Protein AF-A0A653WNY8-F1 (afdb_monomer_lite)

pLDDT: mean 89.0, std 9.05, range [49.59, 97.75]

Foldseek 3Di:
DCVVCVQKDFFELLLLLLQLLLQLVCVQVVLRDGDDDPGIDGFDCRHHVDDDDDPDDPVCRSVVRCCQQQNDVVVVGHHDPDVCPVVLVVVQVVLLCLQVVVVPDDPPCLVVVLLVVLCVVCVVSNVVSCVVSVPDPVSVVPDDPVSSVSSLVSRQLSVLSSLLSVVSNVDPPDRDDSCVVCCSSPQVVCQQDPQAGADDPVSLCSCPPPPNHGNYDYHPDPVVVPDDDD

Radius of gyration: 19.47 Å; chains: 1; bounding box: 51×45×61 Å

Sequence (230 aa):
MWEFSKGQTLVSYRDVVRTELELGLRTVFPQICPRQIKLIGKGVAHAFGEHFDYSLPKALDDLYEKAIFTGIPHLGIEPIKHPQTAQRGIFLSHLNSLHEKNDLLEKGKLDNWLHAMTMIDIKDPFFEILTLHKVSQSEFEKLTFEDYKKIFAAMPTRQLDMHLHRQVLKNRMYKAKPSDLEDWAGVGVASCYCDVVICEKHFADMLKRDKYKPHARIETDLYKMFTPLA

Secondary structure (DSSP, 8-state):
-HHHHTTEEEPPHHHHHHHHHHHHHHTT-TT--PPP---EEESHHHHHS--------GGGHHHHHHHHHH-BGGGTB-----SHHHHHHHHHHHHHHHHHHHHTSPTT-HHHHHHHHHHHHTHHHHHHHHHHTT--HHHHTT--HHHHHHHHHT-HHHHHHHHHHHHHHH-TT----TTHHHIIIIIIHHHHH-SEEE--HHHHHHHHGGG---SSEEES-GGGGGSPP-

Structure (mmCIF, N/CA/C/O backbone):
data_AF-A0A653WNY8-F1
#
_entry.id   AF-A0A653WNY8-F1
#
loop_
_atom_site.group_PDB
_atom_site.id
_atom_site.type_symbol
_atom_site.label_atom_id
_atom_site.label_alt_id
_atom_site.label_comp_id
_atom_site.label_asym_id
_atom_site.label_entity_id
_atom_site.label_seq_id
_atom_site.pdbx_PDB_ins_code
_atom_site.Cartn_x
_atom_site.Cartn_y
_atom_site.Cartn_z
_atom_site.occupancy
_atom_site.B_iso_or_equiv
_atom_site.auth_seq_id
_atom_site.auth_comp_id
_atom_site.auth_asym_id
_atom_site.auth_atom_id
_atom_site.pdbx_PDB_model_num
ATOM 1 N N . MET A 1 1 ? 14.908 -7.203 -15.090 1.00 69.88 1 MET A N 1
ATOM 2 C CA . MET A 1 1 ? 13.452 -7.199 -14.825 1.00 69.88 1 MET A CA 1
ATOM 3 C C . MET A 1 1 ? 12.625 -6.917 -16.069 1.00 69.88 1 MET A C 1
ATOM 5 O O . MET A 1 1 ? 11.759 -7.729 -16.345 1.00 69.88 1 MET A O 1
ATOM 9 N N . TRP A 1 2 ? 12.916 -5.871 -16.853 1.00 80.19 2 TRP A N 1
ATOM 10 C CA . TRP A 1 2 ? 12.172 -5.568 -18.091 1.00 80.19 2 TRP A CA 1
ATOM 11 C C . TRP A 1 2 ? 12.008 -6.756 -19.051 1.00 80.19 2 TRP A C 1
ATOM 13 O O . TRP A 1 2 ? 10.902 -7.031 -19.491 1.00 80.19 2 TRP A O 1
ATOM 23 N N . GLU A 1 3 ? 13.079 -7.509 -19.319 1.00 83.06 3 GLU A N 1
ATOM 24 C CA . GLU A 1 3 ? 13.015 -8.688 -20.206 1.00 83.06 3 GLU A CA 1
ATOM 25 C C . GLU A 1 3 ? 12.068 -9.785 -19.687 1.00 83.06 3 GLU A C 1
ATOM 27 O O . GLU A 1 3 ? 11.439 -10.493 -20.468 1.00 83.06 3 GLU A O 1
ATOM 32 N N . PHE A 1 4 ? 11.927 -9.903 -18.363 1.00 80.81 4 PHE A N 1
ATOM 33 C CA . PHE A 1 4 ? 11.013 -10.858 -17.739 1.00 80.81 4 PHE A CA 1
ATOM 34 C C . PHE A 1 4 ? 9.575 -10.336 -17.724 1.00 80.81 4 PHE A C 1
ATOM 36 O O . PHE A 1 4 ? 8.657 -11.084 -18.047 1.00 80.81 4 PHE A O 1
ATOM 43 N N . SER A 1 5 ? 9.371 -9.061 -17.375 1.00 85.06 5 SER A N 1
ATOM 44 C CA . SER A 1 5 ? 8.031 -8.473 -17.290 1.00 85.06 5 SER A CA 1
ATOM 45 C C . SER A 1 5 ? 7.448 -8.099 -18.651 1.00 85.06 5 SER A C 1
ATOM 47 O O . SER A 1 5 ? 6.238 -7.941 -18.769 1.00 85.06 5 SER A O 1
ATOM 49 N N . LYS A 1 6 ? 8.283 -7.933 -19.684 1.00 86.81 6 LYS A N 1
ATOM 50 C CA . LYS A 1 6 ? 7.888 -7.454 -21.020 1.00 86.81 6 LYS A CA 1
ATOM 51 C C . LYS A 1 6 ? 7.090 -6.142 -20.956 1.00 86.81 6 LYS A C 1
ATOM 53 O O . LYS A 1 6 ? 6.104 -5.960 -21.669 1.00 86.81 6 LYS A O 1
ATOM 58 N N . GLY A 1 7 ? 7.493 -5.254 -20.045 1.00 85.19 7 GLY A N 1
ATOM 59 C CA . GLY A 1 7 ? 6.820 -3.981 -19.774 1.00 85.19 7 GLY A CA 1
ATOM 60 C C . GLY A 1 7 ? 5.515 -4.092 -18.985 1.00 85.19 7 GLY A C 1
ATOM 61 O O . GLY A 1 7 ? 4.824 -3.087 -18.815 1.00 85.19 7 GLY A O 1
ATOM 62 N N . GLN A 1 8 ? 5.166 -5.286 -18.492 1.00 90.06 8 GLN A N 1
ATOM 63 C CA . GLN A 1 8 ? 4.041 -5.449 -17.581 1.00 90.06 8 GLN A CA 1
ATOM 64 C C . GLN A 1 8 ? 4.373 -4.932 -16.183 1.00 90.06 8 GLN A C 1
ATOM 66 O O . GLN A 1 8 ? 5.488 -5.086 -15.681 1.00 90.06 8 GLN A O 1
ATOM 71 N N . THR A 1 9 ? 3.373 -4.325 -15.562 1.00 89.38 9 THR A N 1
ATOM 72 C CA . THR A 1 9 ? 3.473 -3.633 -14.282 1.00 89.38 9 THR A CA 1
ATOM 73 C C . THR A 1 9 ? 2.155 -3.744 -13.527 1.00 89.38 9 THR A C 1
ATOM 75 O O . THR A 1 9 ? 1.087 -3.910 -14.128 1.00 89.38 9 THR A O 1
ATOM 78 N N . LEU A 1 10 ? 2.239 -3.646 -12.200 1.00 90.38 10 LEU A N 1
ATOM 79 C CA . LEU A 1 10 ? 1.074 -3.381 -11.368 1.00 90.38 10 LEU A CA 1
ATOM 80 C C . LEU A 1 10 ? 0.495 -2.010 -11.723 1.00 90.38 10 LEU A C 1
ATOM 82 O O . LEU A 1 10 ? 1.204 -1.121 -12.202 1.00 90.38 10 LEU A O 1
ATOM 86 N N . VAL A 1 11 ? -0.805 -1.879 -11.506 1.00 92.38 11 VAL A N 1
ATOM 87 C CA . VAL A 1 11 ? -1.534 -0.617 -11.582 1.00 92.38 11 VAL A CA 1
ATOM 88 C C . VAL A 1 11 ? -1.030 0.356 -10.520 1.00 92.38 11 VAL A C 1
ATOM 90 O O . VAL A 1 11 ? -0.519 -0.063 -9.478 1.00 92.38 11 VAL A O 1
ATOM 93 N N . SER A 1 12 ? -1.192 1.651 -10.785 1.00 90.69 12 SER A N 1
ATOM 94 C CA . SER A 1 12 ? -0.802 2.710 -9.863 1.00 90.69 12 SER A CA 1
ATOM 95 C C . SER A 1 12 ? -1.328 2.463 -8.446 1.00 90.69 12 SER A C 1
ATOM 97 O O . SER A 1 12 ? -2.475 2.054 -8.233 1.00 90.69 12 SER A O 1
ATOM 99 N N . TYR A 1 13 ? -0.497 2.762 -7.448 1.00 89.88 13 TYR A N 1
ATOM 100 C CA . TYR A 1 13 ? -0.887 2.624 -6.044 1.00 89.88 13 TYR A CA 1
ATOM 101 C C . TYR A 1 13 ? -2.132 3.456 -5.702 1.00 89.88 13 TYR A C 1
ATOM 103 O O . TYR A 1 13 ? -2.973 3.027 -4.914 1.00 89.88 13 TYR A O 1
ATOM 111 N N . ARG A 1 14 ? -2.300 4.618 -6.347 1.00 90.44 14 ARG A N 1
ATOM 112 C CA . ARG A 1 14 ? -3.500 5.449 -6.197 1.00 90.44 14 ARG A CA 1
ATOM 113 C C . ARG A 1 14 ? -4.761 4.691 -6.612 1.00 90.44 14 ARG A C 1
ATOM 115 O O . ARG A 1 14 ? -5.757 4.744 -5.893 1.00 90.44 14 ARG A O 1
ATOM 122 N N . ASP A 1 15 ? -4.733 3.982 -7.735 1.00 92.69 15 ASP A N 1
ATOM 123 C CA . ASP A 1 15 ? -5.896 3.227 -8.212 1.00 92.69 15 ASP A CA 1
ATOM 124 C C . ASP A 1 15 ? -6.178 1.991 -7.356 1.00 92.69 15 ASP A C 1
ATOM 126 O O . ASP A 1 15 ? -7.350 1.676 -7.118 1.00 92.69 15 ASP A O 1
ATOM 130 N N . VAL A 1 16 ? -5.127 1.342 -6.833 1.00 94.81 16 VAL A N 1
ATOM 131 C CA . VAL A 1 16 ? -5.260 0.288 -5.814 1.00 94.81 16 VAL A CA 1
ATOM 132 C C . VAL A 1 16 ? -6.021 0.832 -4.606 1.00 94.81 16 VAL A C 1
ATOM 134 O O . VAL A 1 16 ? -7.092 0.321 -4.280 1.00 94.81 16 VAL A O 1
ATOM 137 N N . VAL A 1 17 ? -5.530 1.917 -3.995 1.00 95.12 17 VAL A N 1
ATOM 138 C CA . VAL A 1 17 ? -6.136 2.518 -2.795 1.00 95.12 17 VAL A CA 1
ATOM 139 C C . VAL A 1 17 ? -7.579 2.952 -3.050 1.00 95.12 17 VAL A C 1
ATOM 141 O O . VAL A 1 17 ? -8.445 2.678 -2.225 1.00 95.12 17 VAL A O 1
ATOM 144 N N . ARG A 1 18 ? -7.877 3.583 -4.192 1.00 95.56 18 ARG A N 1
ATOM 145 C CA . ARG A 1 18 ? -9.250 4.001 -4.534 1.00 95.56 18 ARG A CA 1
ATOM 146 C C . ARG A 1 18 ? -10.203 2.815 -4.657 1.00 95.56 18 ARG A C 1
ATOM 148 O O . ARG A 1 18 ? -11.334 2.898 -4.187 1.00 95.56 18 ARG A O 1
ATOM 155 N N . THR A 1 19 ? -9.750 1.721 -5.261 1.00 96.06 19 THR A N 1
ATOM 156 C CA . THR A 1 19 ? -10.568 0.512 -5.417 1.00 96.06 19 THR A CA 1
ATOM 157 C C . THR A 1 19 ? -10.791 -0.181 -4.075 1.00 96.06 19 THR A C 1
ATOM 159 O O . THR A 1 19 ? -11.919 -0.545 -3.748 1.00 96.06 19 THR A O 1
ATOM 162 N N . GLU A 1 20 ? -9.740 -0.318 -3.262 1.00 96.94 20 GLU A N 1
ATOM 163 C CA . GLU A 1 20 ?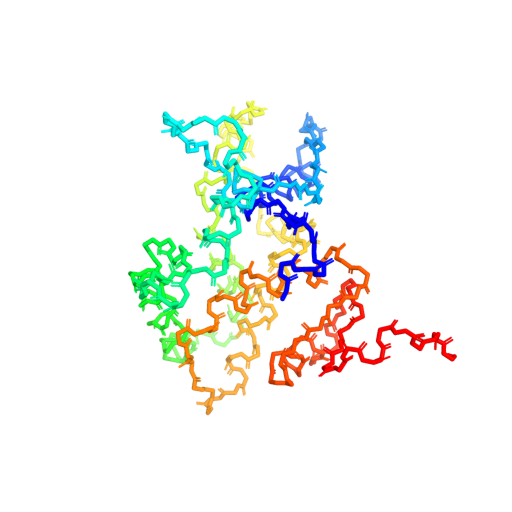 -9.852 -0.845 -1.899 1.00 96.94 20 GLU A CA 1
ATOM 164 C C . GLU A 1 20 ? -10.776 0.011 -1.027 1.00 96.94 20 GLU A C 1
ATOM 166 O O . GLU A 1 20 ? -11.579 -0.533 -0.274 1.00 96.94 20 GLU A O 1
ATOM 171 N N . LEU A 1 21 ? -10.706 1.338 -1.153 1.00 97.38 21 LEU A N 1
ATOM 172 C CA . LEU A 1 21 ? -11.590 2.258 -0.443 1.00 97.38 21 LEU A CA 1
ATOM 173 C C . LEU A 1 21 ? -13.049 2.024 -0.810 1.00 97.38 21 LEU A C 1
ATOM 175 O O . LEU A 1 21 ? -13.888 1.961 0.080 1.00 97.38 21 LEU A O 1
ATOM 179 N N . GLU A 1 22 ? -13.370 1.870 -2.094 1.00 97.75 22 GLU A N 1
ATOM 180 C CA . GLU A 1 22 ? -14.743 1.567 -2.504 1.00 97.75 22 GLU A CA 1
ATOM 181 C C . GLU A 1 22 ? -15.211 0.206 -1.972 1.00 97.75 22 GLU A C 1
ATOM 183 O O . GLU A 1 22 ? -16.347 0.090 -1.510 1.00 97.75 22 GLU A O 1
ATOM 188 N N . LEU A 1 23 ? -14.339 -0.809 -1.974 1.00 96.75 23 LEU A N 1
ATOM 189 C CA . LEU A 1 23 ? -14.630 -2.117 -1.379 1.00 96.75 23 LEU A CA 1
ATOM 190 C C . LEU A 1 23 ? -14.883 -2.014 0.131 1.00 96.75 23 LEU A C 1
ATOM 192 O O . LEU A 1 23 ? -15.856 -2.583 0.627 1.00 96.75 23 LEU A O 1
ATOM 196 N N . GLY A 1 24 ? -14.044 -1.272 0.853 1.00 96.88 24 GLY A N 1
ATOM 197 C CA . GLY A 1 24 ? -14.176 -1.091 2.294 1.00 96.88 24 GLY A CA 1
ATOM 198 C C . GLY A 1 24 ? -15.376 -0.238 2.673 1.00 96.88 24 GLY A C 1
ATOM 199 O O . GLY A 1 24 ? -16.160 -0.631 3.534 1.00 96.88 24 GLY A O 1
ATOM 200 N N . LEU A 1 25 ? -15.593 0.882 1.988 1.00 97.12 25 LEU A N 1
ATOM 201 C CA . LEU A 1 25 ? -16.742 1.750 2.225 1.00 97.12 25 LEU A CA 1
ATOM 202 C C . LEU A 1 25 ? -18.065 1.056 1.887 1.00 97.12 25 LEU A C 1
ATOM 204 O O . LEU A 1 25 ? -19.047 1.283 2.584 1.00 97.12 25 LEU A O 1
ATOM 208 N N . ARG A 1 26 ? -18.105 0.140 0.910 1.00 97.06 26 ARG A N 1
ATOM 209 C CA . ARG A 1 26 ? -19.304 -0.670 0.632 1.00 97.06 26 ARG A CA 1
ATOM 210 C C . ARG A 1 26 ? -19.775 -1.489 1.839 1.00 97.06 26 ARG A C 1
ATOM 212 O O . ARG A 1 26 ? -20.965 -1.780 1.944 1.00 97.06 26 ARG A O 1
ATOM 219 N N . THR A 1 27 ? -18.876 -1.849 2.760 1.00 96.19 27 THR A N 1
ATOM 220 C CA . THR A 1 27 ? -19.243 -2.597 3.979 1.00 96.19 27 THR A CA 1
ATOM 221 C C . THR A 1 27 ? -20.135 -1.796 4.932 1.00 96.19 27 THR A C 1
ATOM 223 O O . THR A 1 27 ? -20.834 -2.392 5.750 1.00 96.19 27 THR A O 1
ATOM 226 N N . VAL A 1 28 ? -20.135 -0.464 4.807 1.00 96.75 28 VAL A N 1
ATOM 227 C CA . VAL A 1 28 ? -20.905 0.472 5.645 1.00 96.75 28 VAL A CA 1
ATOM 228 C C . VAL A 1 28 ? -21.914 1.297 4.838 1.00 96.75 28 VAL A C 1
ATOM 230 O O . VAL A 1 28 ? -22.957 1.675 5.362 1.00 96.75 28 VAL A O 1
ATOM 233 N N . PHE A 1 29 ? -21.647 1.513 3.549 1.00 96.31 29 PHE A N 1
ATOM 234 C CA . PHE A 1 29 ? -22.485 2.228 2.589 1.00 96.31 29 PHE A CA 1
ATOM 235 C C . PHE A 1 29 ? -22.823 1.295 1.412 1.00 96.31 29 PHE A C 1
ATOM 237 O O . PHE A 1 29 ? -22.126 1.307 0.391 1.00 96.31 29 PHE A O 1
ATOM 244 N N . PRO A 1 30 ? -23.882 0.467 1.517 1.00 94.44 30 PRO A N 1
ATOM 245 C CA . PRO A 1 30 ? -24.206 -0.557 0.518 1.00 94.44 30 PRO A CA 1
ATOM 246 C C . PRO A 1 30 ? -24.459 -0.027 -0.901 1.00 94.44 30 PRO A C 1
ATOM 248 O O . PRO A 1 30 ? -24.389 -0.797 -1.858 1.00 94.44 30 PRO A O 1
ATOM 251 N N . GLN A 1 31 ? -24.756 1.269 -1.040 1.00 94.44 31 GLN A N 1
ATOM 252 C CA . GLN A 1 31 ? -24.955 1.949 -2.320 1.00 94.44 31 GLN A CA 1
ATOM 253 C C . GLN A 1 31 ? -23.665 2.127 -3.131 1.00 94.44 31 GLN A C 1
ATOM 255 O O . GLN A 1 31 ? -23.736 2.347 -4.340 1.00 94.44 31 GLN A O 1
ATOM 260 N N . ILE A 1 32 ? -22.495 2.049 -2.491 1.00 96.62 32 ILE A N 1
ATOM 261 C CA . ILE A 1 32 ? -21.214 2.202 -3.179 1.00 96.62 32 ILE A CA 1
ATOM 262 C C . ILE A 1 32 ? -20.988 0.985 -4.071 1.00 96.62 32 ILE A C 1
ATOM 264 O O . ILE A 1 32 ? -20.946 -0.155 -3.603 1.00 96.62 32 ILE A O 1
ATOM 268 N N . CYS A 1 33 ? -20.819 1.246 -5.366 1.00 94.50 33 CYS A N 1
ATOM 269 C CA . CYS A 1 33 ? -20.486 0.239 -6.364 1.00 94.50 33 CYS A CA 1
ATOM 270 C C . CYS A 1 33 ? -18.982 0.314 -6.670 1.00 94.50 33 CYS A C 1
ATOM 272 O O . CYS A 1 33 ? -18.556 1.270 -7.324 1.00 94.50 33 CYS A O 1
ATOM 274 N N . PRO A 1 34 ? -18.166 -0.646 -6.194 1.00 95.06 34 PRO A N 1
ATOM 275 C CA . PRO A 1 34 ? -16.728 -0.607 -6.393 1.00 95.06 34 PRO A CA 1
ATOM 276 C C . PRO A 1 34 ? -16.367 -0.760 -7.862 1.00 95.06 34 PRO A C 1
ATOM 278 O O . PRO A 1 34 ? -16.915 -1.616 -8.566 1.00 95.06 34 PRO A O 1
ATOM 281 N N . ARG A 1 35 ? -15.414 0.051 -8.316 1.00 93.31 35 ARG A N 1
ATOM 282 C CA . ARG A 1 35 ? -14.858 -0.070 -9.659 1.00 93.31 35 ARG A CA 1
ATOM 283 C C . ARG A 1 35 ? -14.123 -1.395 -9.810 1.00 93.31 35 ARG A C 1
ATOM 285 O O . ARG A 1 35 ? -13.543 -1.929 -8.867 1.00 93.31 35 ARG A O 1
ATOM 292 N N . GLN A 1 36 ? -14.101 -1.896 -11.037 1.00 90.62 36 GLN A N 1
ATOM 293 C CA . GLN A 1 36 ? -13.177 -2.962 -11.390 1.00 90.62 36 GLN A CA 1
ATOM 294 C C . GLN A 1 36 ? -11.801 -2.359 -11.646 1.00 90.62 36 GLN A C 1
ATOM 296 O O . GLN A 1 36 ? -11.678 -1.356 -12.349 1.00 90.62 36 GLN A O 1
ATOM 301 N N . ILE A 1 37 ? -10.770 -2.992 -11.095 1.00 90.94 37 ILE A N 1
ATOM 302 C CA . ILE A 1 37 ? -9.385 -2.604 -11.327 1.00 90.94 37 ILE A CA 1
ATOM 303 C C . ILE A 1 37 ? -8.708 -3.627 -12.230 1.00 90.94 37 ILE A C 1
ATOM 305 O O . ILE A 1 37 ? -8.778 -4.836 -12.005 1.00 90.94 37 ILE A O 1
ATOM 309 N N . LYS A 1 38 ? -8.019 -3.136 -13.259 1.00 92.81 38 LYS A N 1
ATOM 310 C CA . LYS A 1 38 ? -7.097 -3.957 -14.035 1.00 92.81 38 LYS A CA 1
ATOM 311 C C . LYS A 1 38 ? -5.755 -3.957 -13.313 1.00 92.81 38 LYS A C 1
ATOM 313 O O . LYS A 1 38 ? -4.977 -3.028 -13.474 1.00 92.81 38 LYS A O 1
ATOM 318 N N . LEU A 1 39 ? -5.499 -4.985 -12.508 1.00 91.12 39 LEU A N 1
ATOM 319 C CA . LEU A 1 39 ? -4.302 -5.040 -11.666 1.00 91.12 39 LEU A CA 1
ATOM 320 C C . LEU A 1 39 ? -3.003 -5.053 -12.487 1.00 91.12 39 LEU A C 1
ATOM 322 O O . LEU A 1 39 ? -2.093 -4.285 -12.196 1.00 91.12 39 LEU A O 1
ATOM 326 N N . ILE A 1 40 ? -2.926 -5.889 -13.527 1.00 92.38 40 ILE A N 1
ATOM 327 C CA . ILE A 1 40 ? -1.750 -6.001 -14.400 1.00 92.38 40 ILE A CA 1
ATOM 328 C C . ILE A 1 40 ? -2.028 -5.333 -15.744 1.00 92.38 40 ILE A C 1
ATOM 330 O O . ILE A 1 40 ? -3.006 -5.643 -16.432 1.00 92.38 40 ILE A O 1
ATOM 334 N N . GLY A 1 41 ? -1.134 -4.438 -16.138 1.00 90.88 41 GLY A N 1
ATOM 335 C CA . GLY A 1 41 ? -1.182 -3.724 -17.408 1.00 90.88 41 GLY A CA 1
ATOM 336 C C . GLY A 1 41 ? 0.217 -3.461 -17.934 1.00 90.88 41 GLY A C 1
ATOM 337 O O . GLY A 1 41 ? 1.186 -4.004 -17.410 1.00 90.88 41 GLY A O 1
ATOM 338 N N . LYS A 1 42 ? 0.317 -2.678 -19.009 1.00 88.88 42 LYS A N 1
ATOM 339 C CA . LYS A 1 42 ? 1.586 -2.381 -19.676 1.00 88.88 42 LYS A CA 1
ATOM 340 C C . LYS A 1 42 ? 1.874 -0.888 -19.591 1.00 88.88 42 LYS A C 1
ATOM 342 O O . LYS A 1 42 ? 0.961 -0.081 -19.762 1.00 88.88 42 LYS A O 1
ATOM 347 N N . GLY A 1 43 ? 3.145 -0.568 -19.389 1.00 85.44 43 GLY A N 1
ATOM 348 C CA . GLY A 1 43 ? 3.658 0.764 -19.646 1.00 85.44 43 GLY A CA 1
ATOM 349 C C . GLY A 1 43 ? 3.544 1.732 -18.478 1.00 85.44 43 GLY A C 1
ATOM 350 O O . GLY A 1 43 ? 2.999 1.448 -17.409 1.00 85.44 43 GLY A O 1
ATOM 351 N N . VAL A 1 44 ? 4.103 2.909 -18.716 1.00 83.62 44 VAL A N 1
ATOM 352 C CA . VAL A 1 44 ? 4.345 3.954 -17.716 1.00 83.62 44 VAL A CA 1
ATOM 353 C C . VAL A 1 44 ? 3.029 4.517 -17.173 1.00 83.62 44 VAL A C 1
ATOM 355 O O . VAL A 1 44 ? 2.863 4.631 -15.961 1.00 83.62 44 VAL A O 1
ATOM 358 N N . ALA A 1 45 ? 2.047 4.763 -18.045 1.00 84.88 45 ALA A N 1
ATOM 359 C CA . ALA A 1 45 ? 0.734 5.252 -17.628 1.00 84.88 45 ALA A CA 1
ATOM 360 C C . ALA A 1 45 ? 0.006 4.276 -16.695 1.00 84.88 45 ALA A C 1
ATOM 362 O O . ALA A 1 45 ? -0.659 4.700 -15.755 1.00 84.88 45 ALA A O 1
ATOM 363 N N . HIS A 1 46 ? 0.176 2.968 -16.907 1.00 89.06 46 HIS A N 1
ATOM 364 C CA . HIS A 1 46 ? -0.400 1.955 -16.023 1.00 89.06 46 HIS A CA 1
ATOM 365 C C . HIS A 1 46 ? 0.313 1.907 -14.667 1.00 89.06 46 HIS A C 1
ATOM 367 O O . HIS A 1 46 ? -0.349 1.836 -13.635 1.00 89.06 46 HIS A O 1
ATOM 373 N N . ALA A 1 47 ? 1.649 1.977 -14.668 1.00 86.44 47 ALA A N 1
ATOM 374 C CA . ALA A 1 47 ? 2.465 1.931 -13.453 1.00 86.44 47 ALA A CA 1
ATOM 375 C C . ALA A 1 47 ? 2.275 3.153 -12.547 1.00 86.44 47 ALA A C 1
ATOM 377 O O . ALA A 1 47 ? 2.216 3.018 -11.326 1.00 86.44 47 ALA A O 1
ATOM 378 N N . PHE A 1 48 ? 2.199 4.344 -13.141 1.00 83.25 48 PHE A N 1
ATOM 379 C CA . PHE A 1 48 ? 2.245 5.603 -12.397 1.00 83.25 48 PHE A CA 1
ATOM 380 C C . PHE A 1 48 ? 0.903 6.343 -12.368 1.00 83.25 48 PHE A C 1
ATOM 382 O O . PHE A 1 48 ? 0.729 7.240 -11.550 1.00 83.25 48 PHE A O 1
ATOM 389 N N . GLY A 1 49 ? -0.073 5.951 -13.197 1.00 81.25 49 GLY A N 1
ATOM 390 C CA . GLY A 1 49 ? -1.368 6.636 -13.290 1.00 81.25 49 GLY A CA 1
ATOM 391 C C . GLY A 1 49 ? -1.284 8.001 -13.981 1.00 81.25 49 GLY A C 1
ATOM 392 O O . GLY A 1 49 ? -2.214 8.799 -13.886 1.00 81.25 49 GLY A O 1
ATOM 393 N N . GLU A 1 50 ? -0.169 8.277 -14.661 1.00 76.06 50 GLU A N 1
ATOM 394 C CA . GLU A 1 50 ? 0.102 9.533 -15.353 1.00 76.06 50 GLU A CA 1
ATOM 395 C C . GLU A 1 50 ? 0.221 9.284 -16.857 1.00 76.06 50 GLU A C 1
ATOM 397 O O . GLU A 1 50 ? 1.015 8.458 -17.312 1.00 76.06 50 GLU A O 1
ATOM 402 N N . HIS A 1 51 ? -0.571 10.010 -17.645 1.00 69.50 51 HIS A N 1
ATOM 403 C CA . HIS A 1 51 ? -0.349 10.076 -19.081 1.00 69.50 51 HIS A CA 1
ATOM 404 C C . HIS A 1 51 ? 0.784 11.044 -19.338 1.00 69.50 51 HIS A C 1
ATOM 406 O O . HIS A 1 51 ? 0.681 12.237 -19.061 1.00 69.50 51 HIS A O 1
ATOM 412 N N . PHE A 1 52 ? 1.869 10.511 -19.869 1.00 66.50 52 PHE A N 1
ATOM 413 C CA . PHE A 1 52 ? 2.938 11.348 -20.330 1.00 66.50 52 PHE A CA 1
ATOM 414 C C . PHE A 1 52 ? 2.751 11.624 -21.821 1.00 66.50 52 PHE A C 1
ATOM 416 O O . PHE A 1 52 ? 2.880 10.730 -22.660 1.00 66.50 52 PHE A O 1
ATOM 423 N N . ASP A 1 53 ? 2.428 12.873 -22.135 1.00 64.25 53 ASP A N 1
ATOM 424 C CA . ASP A 1 53 ? 2.297 13.336 -23.509 1.00 64.25 53 ASP A CA 1
ATOM 425 C C . ASP A 1 53 ? 3.691 13.579 -24.093 1.00 64.25 53 ASP A C 1
ATOM 427 O O . ASP A 1 53 ? 4.298 14.635 -23.903 1.00 64.25 53 ASP A O 1
ATOM 431 N N . TYR A 1 54 ? 4.221 12.587 -24.807 1.00 65.38 54 TYR A N 1
ATOM 432 C CA . TYR A 1 54 ? 5.448 12.753 -25.580 1.00 65.38 54 TYR A CA 1
ATOM 433 C C . TYR A 1 54 ? 5.131 12.844 -27.067 1.00 65.38 54 TYR A C 1
ATOM 435 O O . TYR A 1 54 ? 4.461 11.984 -27.635 1.00 65.38 54 TYR A O 1
ATOM 443 N N . SER A 1 55 ? 5.704 13.845 -27.731 1.00 64.00 55 SER A N 1
ATOM 444 C CA . SER A 1 55 ? 5.666 14.000 -29.190 1.00 64.00 55 SER A CA 1
ATOM 445 C C . SER A 1 55 ? 6.675 13.076 -29.889 1.00 64.00 55 SER A C 1
ATOM 447 O O . SER A 1 55 ? 7.443 13.524 -30.741 1.00 64.00 55 SER A O 1
ATOM 449 N N . LEU A 1 56 ? 6.741 11.801 -29.494 1.00 67.81 56 LEU A N 1
ATOM 450 C CA . LEU A 1 56 ? 7.662 10.825 -30.076 1.00 67.81 56 LEU A CA 1
ATOM 451 C C . LEU A 1 56 ? 6.955 9.947 -31.122 1.00 67.81 56 LEU A C 1
ATOM 453 O O . LEU A 1 56 ? 5.762 9.661 -31.000 1.00 67.81 56 LEU A O 1
ATOM 457 N N . PRO A 1 57 ? 7.666 9.498 -32.173 1.00 78.75 57 PRO A N 1
ATOM 458 C CA . PRO A 1 57 ? 7.131 8.503 -33.093 1.00 78.75 57 PRO A CA 1
ATOM 459 C C . PRO A 1 57 ? 6.797 7.200 -32.355 1.00 78.75 57 PRO A C 1
ATOM 461 O O . PRO A 1 57 ? 7.668 6.653 -31.684 1.00 78.75 57 PRO A O 1
ATOM 464 N N . LYS A 1 58 ? 5.598 6.640 -32.581 1.00 77.25 58 LYS A N 1
ATOM 465 C CA . LYS A 1 58 ? 5.130 5.373 -31.968 1.00 77.25 58 LYS A CA 1
ATOM 466 C C . LYS A 1 58 ? 6.118 4.206 -32.070 1.00 77.25 58 LYS A C 1
ATOM 468 O O . LYS A 1 58 ? 6.126 3.307 -31.240 1.00 77.25 58 LYS A O 1
ATOM 473 N N . ALA A 1 59 ? 6.959 4.200 -33.105 1.00 78.75 59 ALA A N 1
ATOM 474 C CA . ALA A 1 59 ? 7.993 3.184 -33.293 1.00 78.75 59 ALA A CA 1
ATOM 475 C C . ALA A 1 59 ? 9.049 3.158 -32.167 1.00 78.75 59 ALA A C 1
ATOM 477 O O . ALA A 1 59 ? 9.775 2.175 -32.044 1.00 78.75 59 ALA A O 1
ATOM 478 N N . LEU A 1 60 ? 9.150 4.223 -31.365 1.00 80.25 60 LEU A N 1
ATOM 479 C CA . LEU A 1 60 ? 10.098 4.351 -30.258 1.00 80.25 60 LEU A CA 1
ATOM 480 C C . LEU A 1 60 ? 9.460 4.125 -28.880 1.00 80.25 60 LEU A C 1
ATOM 482 O O . LEU A 1 60 ? 10.190 4.158 -27.891 1.00 80.25 60 LEU A O 1
ATOM 486 N N . ASP A 1 61 ? 8.151 3.860 -28.801 1.00 79.00 61 ASP A N 1
ATOM 487 C CA . ASP A 1 61 ? 7.424 3.752 -27.527 1.00 79.00 61 ASP A CA 1
ATOM 488 C C . ASP A 1 61 ? 8.039 2.684 -26.611 1.00 79.00 61 ASP A C 1
ATOM 490 O O . ASP A 1 61 ? 8.373 2.973 -25.466 1.00 79.00 61 ASP A O 1
ATOM 494 N N . ASP A 1 62 ? 8.301 1.477 -27.123 1.00 81.12 62 ASP A N 1
ATOM 495 C CA . ASP A 1 62 ? 8.892 0.389 -26.325 1.00 81.12 62 ASP A CA 1
ATOM 496 C C . ASP A 1 62 ? 10.314 0.722 -25.831 1.00 81.12 62 ASP A C 1
ATOM 498 O O . ASP A 1 62 ? 10.695 0.341 -24.722 1.00 81.12 62 ASP A O 1
ATOM 502 N N . LEU A 1 63 ? 11.113 1.436 -26.636 1.00 82.81 63 LEU A N 1
ATOM 503 C CA . LEU A 1 63 ? 12.454 1.873 -26.234 1.00 82.81 63 LEU A CA 1
ATOM 504 C C . LEU A 1 63 ? 12.363 2.922 -25.125 1.00 82.81 63 LEU A C 1
ATOM 506 O O . LEU A 1 63 ? 13.142 2.888 -24.172 1.00 82.81 63 LEU A O 1
ATOM 510 N N . TYR A 1 64 ? 11.408 3.836 -25.258 1.00 81.19 64 TYR A N 1
ATOM 511 C CA . TYR A 1 64 ? 11.177 4.910 -24.314 1.00 81.19 64 TYR A CA 1
ATOM 512 C C . TYR A 1 64 ? 10.637 4.386 -22.976 1.00 81.19 64 TYR A C 1
ATOM 514 O O . TYR A 1 64 ? 11.192 4.706 -21.925 1.00 81.19 64 TYR A O 1
ATOM 522 N N . GLU A 1 65 ? 9.635 3.504 -22.996 1.00 84.44 65 GLU A N 1
ATOM 523 C CA . GLU A 1 65 ? 9.145 2.839 -21.786 1.00 84.44 65 GLU A CA 1
ATOM 524 C C . GLU A 1 65 ? 10.270 2.056 -21.104 1.00 84.44 65 GLU A C 1
ATOM 526 O O . GLU A 1 65 ? 10.491 2.213 -19.902 1.00 84.44 65 GLU A O 1
ATOM 531 N N . LYS A 1 66 ? 11.044 1.271 -21.868 1.00 86.94 66 LYS A N 1
ATOM 532 C CA . LYS A 1 66 ? 12.199 0.546 -21.326 1.00 86.94 66 LYS A CA 1
ATOM 533 C C . LYS A 1 66 ? 13.175 1.502 -20.646 1.00 86.94 66 LYS A C 1
ATOM 535 O O . LYS A 1 66 ? 13.565 1.256 -19.508 1.00 86.94 66 LYS A O 1
ATOM 540 N N . ALA A 1 67 ? 13.529 2.604 -21.304 1.00 85.31 67 ALA A N 1
ATOM 541 C CA . ALA A 1 67 ? 14.417 3.619 -20.750 1.00 85.31 67 ALA A CA 1
ATOM 542 C C . ALA A 1 67 ? 13.868 4.234 -19.455 1.00 85.31 67 ALA A C 1
ATOM 544 O O . ALA A 1 67 ? 14.626 4.427 -18.509 1.00 85.31 67 ALA A O 1
ATOM 545 N N . ILE A 1 68 ? 12.560 4.477 -19.369 1.00 83.50 68 ILE A N 1
ATOM 546 C CA . ILE A 1 68 ? 11.923 4.958 -18.139 1.00 83.50 68 ILE A CA 1
ATOM 547 C C . ILE A 1 68 ? 12.075 3.953 -17.000 1.00 83.50 68 ILE A C 1
ATOM 549 O O . ILE A 1 68 ? 12.476 4.331 -15.901 1.00 83.50 68 ILE A O 1
ATOM 553 N N . PHE A 1 69 ? 11.767 2.681 -17.244 1.00 83.38 69 PHE A N 1
ATOM 554 C CA . PHE A 1 69 ? 11.762 1.675 -16.183 1.00 83.38 69 PHE A CA 1
ATOM 555 C C . PHE A 1 69 ? 13.158 1.179 -15.803 1.00 83.38 69 PHE A C 1
ATOM 557 O O . PHE A 1 69 ? 13.367 0.771 -14.661 1.00 83.38 69 PHE A O 1
ATOM 564 N N . THR A 1 70 ? 14.112 1.168 -16.739 1.00 85.94 70 THR A N 1
ATOM 565 C CA . THR A 1 70 ? 15.442 0.573 -16.521 1.00 85.94 70 THR A CA 1
ATOM 566 C C . THR A 1 70 ? 16.602 1.549 -16.615 1.00 85.94 70 THR A C 1
ATOM 568 O O . THR A 1 70 ? 17.726 1.165 -16.297 1.00 85.94 70 THR A O 1
ATOM 571 N N . GLY A 1 71 ? 16.362 2.785 -17.046 1.00 85.56 71 GLY A N 1
ATOM 572 C CA . GLY A 1 71 ? 17.423 3.708 -17.431 1.00 85.56 71 GLY A CA 1
ATOM 573 C C . GLY A 1 71 ? 18.140 3.271 -18.710 1.00 85.56 71 GLY A C 1
ATOM 574 O O . GLY A 1 71 ? 17.857 2.219 -19.297 1.00 85.56 71 GLY A O 1
ATOM 575 N N . ILE A 1 72 ? 19.108 4.087 -19.123 1.00 85.50 72 ILE A N 1
ATOM 576 C CA . ILE A 1 72 ? 20.063 3.816 -20.198 1.00 85.50 72 ILE A CA 1
ATOM 577 C C . ILE A 1 72 ? 21.484 4.046 -19.646 1.00 85.50 72 ILE A C 1
ATOM 579 O O . ILE A 1 72 ? 22.030 5.147 -19.777 1.00 85.50 72 ILE A O 1
ATOM 583 N N . PRO A 1 73 ? 22.117 3.016 -19.043 1.00 81.25 73 PRO A N 1
ATOM 584 C CA . PRO A 1 73 ? 23.374 3.178 -18.305 1.00 81.25 73 PRO A CA 1
ATOM 585 C C . PRO A 1 73 ? 24.524 3.768 -19.128 1.00 81.25 73 PRO A C 1
ATOM 587 O O . PRO A 1 73 ? 25.272 4.605 -18.639 1.00 81.25 73 PRO A O 1
ATOM 590 N N . HIS A 1 74 ? 24.646 3.380 -20.401 1.00 84.06 74 HIS A N 1
ATOM 591 C CA . HIS A 1 74 ? 25.714 3.860 -21.287 1.00 84.06 74 HIS A CA 1
ATOM 592 C C . HIS A 1 74 ? 25.559 5.333 -21.701 1.00 84.06 74 HIS A C 1
ATOM 594 O O . HIS A 1 74 ? 26.514 5.925 -22.193 1.00 84.06 74 HIS A O 1
ATOM 600 N N . LEU A 1 75 ? 24.379 5.924 -21.493 1.00 82.00 75 LEU A N 1
ATOM 601 C CA . LEU A 1 75 ? 24.125 7.354 -21.683 1.00 82.00 75 LEU A CA 1
ATOM 602 C C . LEU A 1 75 ? 24.089 8.118 -20.350 1.00 82.00 75 LEU A C 1
ATOM 604 O O . LEU A 1 75 ? 23.779 9.306 -20.342 1.00 82.00 75 LEU A O 1
ATOM 608 N N . GLY A 1 76 ? 24.359 7.452 -19.220 1.00 78.50 76 GLY A N 1
ATOM 609 C CA . GLY A 1 76 ? 24.215 8.043 -17.887 1.00 78.50 76 GLY A CA 1
ATOM 610 C C . GLY A 1 76 ? 22.771 8.416 -17.533 1.00 78.50 76 GLY A C 1
ATOM 611 O O . GLY A 1 76 ? 22.552 9.239 -16.648 1.00 78.50 76 GLY A O 1
ATOM 612 N N . ILE A 1 77 ? 21.785 7.845 -18.232 1.00 78.38 77 ILE A N 1
ATOM 613 C CA . ILE A 1 77 ? 20.367 8.090 -17.968 1.00 78.38 77 ILE A CA 1
ATOM 614 C C . ILE A 1 77 ? 19.914 7.075 -16.927 1.00 78.38 77 ILE A C 1
ATOM 616 O O . ILE A 1 77 ? 19.883 5.872 -17.178 1.00 78.38 77 ILE A O 1
ATOM 620 N N . GLU A 1 78 ? 19.550 7.562 -15.753 1.00 78.94 78 GLU A N 1
ATOM 621 C CA . GLU A 1 78 ? 18.941 6.742 -14.713 1.00 78.94 78 GLU A CA 1
ATOM 622 C C . GLU A 1 78 ? 17.469 6.446 -15.056 1.00 78.94 78 GLU A C 1
ATOM 624 O O . GLU A 1 78 ? 16.834 7.249 -15.746 1.00 78.94 78 GLU A O 1
ATOM 629 N N . PRO A 1 79 ? 16.894 5.329 -14.569 1.00 79.19 79 PRO A N 1
ATOM 630 C CA . PRO A 1 79 ? 15.449 5.124 -14.627 1.00 79.19 79 PRO A CA 1
ATOM 631 C C . PRO A 1 79 ? 14.710 6.317 -14.013 1.00 79.19 79 PRO A C 1
ATOM 633 O O . PRO A 1 79 ? 15.262 6.984 -13.126 1.00 79.19 79 PRO A O 1
ATOM 636 N N . ILE A 1 80 ? 13.452 6.552 -14.414 1.00 71.38 80 ILE A N 1
ATOM 637 C CA . ILE A 1 80 ? 12.603 7.533 -13.733 1.00 71.38 80 ILE A CA 1
ATOM 638 C C . ILE A 1 80 ? 12.478 7.107 -12.276 1.00 71.38 80 ILE A C 1
ATOM 640 O O . ILE A 1 80 ? 11.720 6.224 -11.882 1.00 71.38 80 ILE A O 1
ATOM 644 N N . LYS A 1 81 ? 13.237 7.815 -11.459 1.00 62.66 81 LYS A N 1
ATOM 645 C CA . LYS A 1 81 ? 12.911 8.088 -10.081 1.00 62.66 81 LYS A CA 1
ATOM 646 C C . LYS A 1 81 ? 11.930 9.246 -10.246 1.00 62.66 81 LYS A C 1
ATOM 648 O O . LYS A 1 81 ? 12.366 10.338 -10.601 1.00 62.66 81 LYS A O 1
ATOM 653 N N . HIS A 1 82 ? 10.620 9.037 -10.068 1.00 54.72 82 HIS A N 1
ATOM 654 C CA . HIS A 1 82 ? 9.672 10.156 -9.871 1.00 54.72 82 HIS A CA 1
ATOM 655 C C . HIS A 1 82 ? 10.262 11.126 -8.817 1.00 54.72 82 HIS A C 1
ATOM 657 O O . HIS A 1 82 ? 11.255 10.756 -8.187 1.00 54.72 82 HIS A O 1
ATOM 663 N N . PRO A 1 83 ? 9.735 12.339 -8.556 1.00 51.25 83 PRO A N 1
ATOM 664 C CA . PRO A 1 83 ? 10.269 13.222 -7.507 1.00 51.25 83 PRO A CA 1
ATOM 665 C C . PRO A 1 83 ? 10.030 12.628 -6.097 1.00 51.25 83 PRO A C 1
ATOM 667 O O . PRO A 1 83 ? 9.285 13.135 -5.268 1.00 51.25 83 PRO A O 1
ATOM 670 N N . GLN A 1 84 ? 10.692 11.510 -5.827 1.00 60.12 84 GLN A N 1
ATOM 6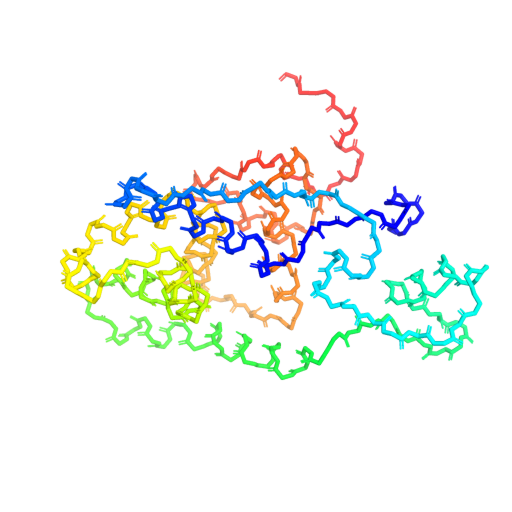71 C CA . GLN A 1 84 ? 10.632 10.639 -4.677 1.00 60.12 84 GLN A CA 1
ATOM 672 C C . GLN A 1 84 ? 11.690 11.063 -3.676 1.00 60.12 84 GLN A C 1
ATOM 674 O O . GLN A 1 84 ? 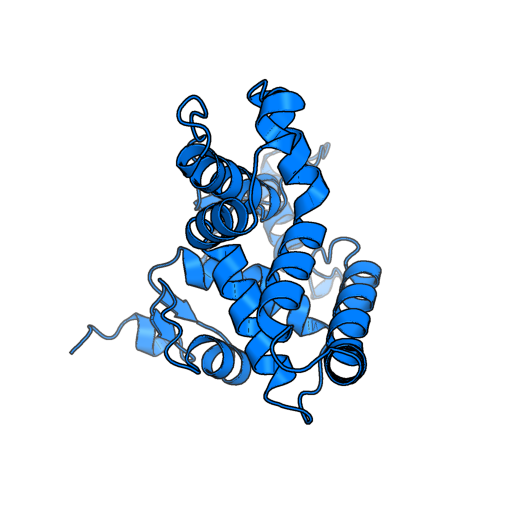11.668 10.577 -2.564 1.00 60.12 84 GLN A O 1
ATOM 679 N N . THR A 1 85 ? 12.628 11.957 -3.999 1.00 66.56 85 THR A N 1
ATOM 680 C CA . THR A 1 85 ? 13.645 12.378 -3.024 1.00 66.56 85 THR A CA 1
ATOM 681 C C . THR A 1 85 ? 12.990 13.038 -1.810 1.00 66.56 85 THR A C 1
ATOM 683 O O . THR A 1 85 ? 13.329 12.708 -0.676 1.00 66.56 85 THR A O 1
ATOM 686 N N . ALA A 1 86 ? 11.989 13.896 -2.041 1.00 79.88 86 ALA A N 1
ATOM 687 C CA . ALA A 1 86 ? 11.197 14.493 -0.969 1.00 79.88 86 ALA A CA 1
ATOM 688 C C . ALA A 1 86 ? 10.331 13.444 -0.252 1.00 79.88 86 ALA A C 1
ATOM 690 O O . ALA A 1 86 ? 10.342 13.382 0.972 1.00 79.88 86 ALA A O 1
ATOM 691 N N . GLN A 1 87 ? 9.639 12.574 -0.998 1.00 82.19 87 GLN A N 1
ATOM 692 C CA . GLN A 1 87 ? 8.769 11.538 -0.422 1.00 82.19 87 GLN A CA 1
ATOM 693 C C . GLN A 1 87 ? 9.549 10.492 0.388 1.00 82.19 87 GLN A C 1
ATOM 695 O O . GLN A 1 87 ? 9.140 10.157 1.492 1.00 82.19 87 GLN A O 1
ATOM 700 N N . ARG A 1 88 ? 10.709 10.039 -0.099 1.00 86.12 88 ARG A N 1
ATOM 701 C CA . ARG A 1 88 ? 11.668 9.190 0.625 1.00 86.12 88 ARG A CA 1
ATOM 702 C C . ARG A 1 88 ? 12.134 9.874 1.896 1.00 86.12 88 ARG A C 1
ATOM 704 O O . ARG A 1 88 ? 12.182 9.231 2.933 1.00 86.12 88 ARG A O 1
ATOM 711 N N . GLY A 1 89 ? 12.461 11.167 1.830 1.00 88.62 89 GLY A N 1
ATOM 712 C CA . GLY A 1 89 ? 12.848 11.948 3.004 1.00 88.62 89 GLY A CA 1
ATOM 713 C C . GLY A 1 89 ? 11.736 12.009 4.054 1.00 88.62 89 GLY A C 1
ATOM 714 O O . GLY A 1 89 ? 11.992 11.753 5.230 1.00 88.62 89 GLY A O 1
ATOM 715 N N . ILE A 1 90 ? 10.500 12.277 3.624 1.00 90.25 90 ILE A N 1
ATOM 716 C CA . ILE A 1 90 ? 9.312 12.298 4.489 1.00 90.25 90 ILE A CA 1
ATOM 717 C C . ILE A 1 90 ? 9.066 10.915 5.099 1.00 90.25 90 ILE A C 1
ATOM 719 O O . ILE A 1 90 ? 8.906 10.808 6.311 1.00 90.25 90 ILE A O 1
ATOM 723 N N . PHE A 1 91 ? 9.094 9.858 4.288 1.00 92.06 91 PHE A N 1
ATOM 724 C CA . PHE A 1 91 ? 8.872 8.486 4.737 1.00 92.06 91 PHE A CA 1
ATOM 725 C C . PHE A 1 91 ? 9.956 8.017 5.714 1.00 92.06 91 PHE A C 1
ATOM 727 O O . PHE A 1 91 ? 9.661 7.471 6.774 1.00 92.06 91 PHE A O 1
ATOM 734 N N . LEU A 1 92 ? 11.220 8.310 5.412 1.00 93.50 92 LEU A N 1
ATOM 735 C CA . LEU A 1 92 ? 12.348 8.011 6.286 1.00 93.50 92 LEU A CA 1
ATOM 736 C C . LEU A 1 92 ? 12.232 8.757 7.622 1.00 93.50 92 LEU A C 1
ATOM 738 O O . LEU A 1 92 ? 12.421 8.164 8.684 1.00 93.50 92 LEU A O 1
ATOM 742 N N . SER A 1 93 ? 11.902 10.051 7.581 1.00 93.75 93 SER A N 1
ATOM 743 C CA . SER A 1 93 ? 11.662 10.859 8.782 1.00 93.75 93 SER A CA 1
ATOM 744 C C . SER A 1 93 ? 10.499 10.302 9.604 1.00 93.75 93 SER A C 1
ATOM 746 O O . SER A 1 93 ? 10.618 10.171 10.824 1.00 93.75 93 SER A O 1
ATOM 748 N N . HIS A 1 94 ? 9.416 9.902 8.936 1.00 94.69 94 HIS A N 1
ATOM 749 C CA . HIS A 1 94 ? 8.271 9.253 9.558 1.00 94.69 94 HIS A CA 1
ATOM 750 C C . HIS A 1 94 ? 8.688 7.990 10.311 1.00 94.69 94 HIS A C 1
ATOM 752 O O . HIS A 1 94 ? 8.504 7.950 11.530 1.00 94.69 94 HIS A O 1
ATOM 758 N N . LEU A 1 95 ? 9.336 7.029 9.638 1.00 95.38 95 LEU A N 1
ATOM 759 C CA . LEU A 1 95 ? 9.777 5.771 10.253 1.00 95.38 95 LEU A CA 1
ATOM 760 C C . LEU A 1 95 ? 10.728 5.995 11.436 1.00 95.38 95 LEU A C 1
ATOM 762 O O . LEU A 1 95 ? 10.569 5.363 12.481 1.00 95.38 95 LEU A O 1
ATOM 766 N N . ASN A 1 96 ? 11.673 6.929 11.308 1.00 94.12 96 ASN A N 1
ATOM 767 C CA . ASN A 1 96 ? 12.615 7.255 12.382 1.00 94.12 96 ASN A CA 1
ATOM 768 C C . ASN A 1 96 ? 11.928 7.895 13.603 1.00 94.12 96 ASN A C 1
ATOM 770 O O . ASN A 1 96 ? 12.397 7.719 14.724 1.00 94.12 96 ASN A O 1
ATOM 774 N N . SER A 1 97 ? 10.803 8.592 13.405 1.00 95.00 97 SER A N 1
ATOM 775 C CA . SER A 1 97 ? 10.032 9.219 14.490 1.00 95.00 97 SER A CA 1
ATOM 776 C C . SER A 1 97 ? 9.063 8.271 15.209 1.00 95.00 97 SER A C 1
ATOM 778 O O . SER A 1 97 ? 8.482 8.645 16.228 1.00 95.00 97 SER A O 1
ATOM 780 N N . LEU A 1 98 ? 8.843 7.054 14.691 1.00 95.62 98 LEU A N 1
ATOM 781 C CA . LEU A 1 98 ? 7.788 6.161 15.188 1.00 95.62 98 LEU A CA 1
ATOM 782 C C . LEU A 1 98 ? 7.978 5.760 16.650 1.00 95.62 98 LEU A C 1
ATOM 784 O O . LEU A 1 98 ? 7.013 5.769 17.409 1.00 95.62 98 LEU A O 1
ATOM 788 N N . HIS A 1 99 ? 9.206 5.419 17.047 1.00 95.00 99 HIS A N 1
ATOM 789 C CA . HIS A 1 99 ? 9.495 4.986 18.417 1.00 95.00 99 HIS A CA 1
ATOM 790 C C . HIS A 1 99 ? 9.291 6.115 19.425 1.00 95.00 99 HIS A C 1
ATOM 792 O O . HIS A 1 99 ? 8.657 5.895 20.450 1.00 95.00 99 HIS A O 1
ATOM 798 N N . GLU A 1 100 ? 9.751 7.325 19.097 1.00 94.44 100 GLU A N 1
ATOM 799 C CA . GLU A 1 100 ? 9.544 8.518 19.924 1.00 94.44 100 GLU A CA 1
ATOM 800 C C . GLU A 1 100 ? 8.050 8.811 20.098 1.00 94.44 100 GLU A C 1
ATOM 802 O O . GLU A 1 100 ? 7.566 8.950 21.218 1.00 94.44 100 GLU A O 1
ATOM 807 N N . LYS A 1 101 ? 7.290 8.822 18.997 1.00 94.88 101 LYS A N 1
ATOM 808 C CA . LYS A 1 101 ? 5.837 9.030 19.045 1.00 94.88 101 LYS A CA 1
ATOM 809 C C . LYS A 1 101 ? 5.130 7.943 19.849 1.00 94.88 101 LYS A C 1
ATOM 811 O O . LYS A 1 101 ? 4.231 8.260 20.619 1.00 94.88 101 LYS A O 1
ATOM 816 N N . ASN A 1 102 ? 5.540 6.684 19.701 1.00 95.44 102 ASN A N 1
ATOM 817 C CA . ASN A 1 102 ? 4.969 5.568 20.451 1.00 95.44 102 ASN A CA 1
ATOM 818 C C . ASN A 1 102 ? 5.262 5.654 21.957 1.00 95.44 102 ASN A C 1
ATOM 820 O O . ASN A 1 102 ? 4.407 5.280 22.755 1.00 95.44 102 ASN A O 1
ATOM 824 N N . ASP A 1 103 ? 6.426 6.168 22.355 1.00 94.25 103 ASP A N 1
ATOM 825 C CA . ASP A 1 103 ? 6.781 6.360 23.768 1.00 94.25 103 ASP A CA 1
ATOM 826 C C . ASP A 1 103 ? 5.932 7.448 24.448 1.00 94.25 103 ASP A C 1
ATOM 828 O O . ASP A 1 103 ? 5.741 7.413 25.664 1.00 94.25 103 ASP A O 1
ATOM 832 N N . LEU A 1 104 ? 5.363 8.369 23.664 1.00 95.38 104 LEU A N 1
ATOM 833 C CA . LEU A 1 104 ? 4.423 9.393 24.129 1.00 95.38 104 LEU A CA 1
ATOM 834 C C . LEU A 1 104 ? 2.966 8.901 24.197 1.00 95.38 104 LEU A C 1
ATOM 836 O O . LEU A 1 104 ? 2.106 9.619 24.711 1.00 95.38 104 LEU A O 1
ATOM 840 N N . LEU A 1 105 ? 2.656 7.707 23.679 1.00 94.62 105 LEU A N 1
ATOM 841 C CA . LEU A 1 105 ? 1.294 7.172 23.695 1.00 94.62 105 LEU A CA 1
ATOM 842 C C . LEU A 1 105 ? 0.932 6.583 25.057 1.00 94.62 105 LEU A C 1
ATOM 844 O O . LEU A 1 105 ? 1.694 5.845 25.682 1.00 94.62 105 LEU A O 1
ATOM 848 N N . GLU A 1 106 ? -0.314 6.809 25.470 1.00 94.94 106 GLU A N 1
ATOM 849 C CA . GLU A 1 106 ? -0.893 6.076 26.591 1.00 94.94 106 GLU A CA 1
ATOM 850 C C . GLU A 1 106 ? -0.913 4.564 26.309 1.00 94.94 106 GLU A C 1
ATOM 852 O O . GLU A 1 106 ? -1.172 4.099 25.189 1.00 94.94 106 GLU A O 1
ATOM 857 N N . LYS A 1 107 ? -0.699 3.766 27.362 1.00 91.25 107 LYS A N 1
ATOM 858 C CA . LYS A 1 107 ? -0.741 2.303 27.267 1.00 91.25 107 LYS A CA 1
ATOM 859 C C . LYS A 1 107 ? -2.076 1.840 26.677 1.00 91.25 107 LYS A C 1
ATOM 861 O O . LYS A 1 107 ? -3.145 2.247 27.116 1.00 91.25 107 LYS A O 1
ATOM 866 N N . GLY A 1 108 ? -2.000 0.951 25.688 1.00 91.88 108 GLY A N 1
ATOM 867 C CA . GLY A 1 108 ? -3.174 0.397 25.007 1.00 91.88 108 GLY A CA 1
ATOM 868 C C . GLY A 1 108 ? -3.726 1.250 23.859 1.00 91.88 108 GLY A C 1
ATOM 869 O O . GLY A 1 108 ? -4.642 0.796 23.180 1.00 91.88 108 GLY A O 1
ATOM 870 N N . LYS A 1 109 ? -3.171 2.441 23.579 1.00 94.31 109 LYS A N 1
ATOM 871 C CA . LYS A 1 109 ? -3.607 3.286 22.448 1.00 94.31 109 LYS A CA 1
ATOM 872 C C . LYS A 1 109 ? -2.894 3.005 21.128 1.00 94.31 109 LYS A C 1
ATOM 874 O O . LYS A 1 109 ? -3.289 3.569 20.112 1.00 94.31 109 LYS A O 1
ATOM 879 N N . LEU A 1 110 ? -1.890 2.125 21.126 1.00 93.88 110 LEU A N 1
ATOM 880 C CA . LEU A 1 110 ? -1.093 1.816 19.938 1.00 93.88 110 LEU A CA 1
ATOM 881 C C . LEU A 1 110 ? -1.964 1.438 18.733 1.00 93.88 110 LEU A C 1
ATOM 883 O O . LEU A 1 110 ? -1.747 1.942 17.639 1.00 93.88 110 LEU A O 1
ATOM 887 N N . ASP A 1 111 ? -2.964 0.578 18.930 1.00 92.62 111 ASP A N 1
ATOM 888 C CA . ASP A 1 111 ? -3.810 0.123 17.825 1.00 92.62 111 ASP A CA 1
ATOM 889 C C . ASP A 1 111 ? -4.636 1.270 17.226 1.00 92.62 111 ASP A C 1
ATOM 891 O O . ASP A 1 111 ? -4.662 1.443 16.010 1.00 92.62 111 ASP A O 1
ATOM 895 N N . ASN A 1 112 ? -5.224 2.120 18.071 1.00 92.38 112 ASN A N 1
ATOM 896 C CA . ASN A 1 112 ? -5.957 3.306 17.624 1.00 92.38 112 ASN A CA 1
ATOM 897 C C . ASN A 1 112 ? -5.044 4.283 16.875 1.00 92.38 112 ASN A C 1
ATOM 899 O O . ASN A 1 112 ? -5.460 4.871 15.880 1.00 92.38 112 ASN A O 1
ATOM 903 N N . TRP A 1 113 ? -3.804 4.451 17.342 1.00 95.06 113 TRP A N 1
ATOM 904 C CA . TRP A 1 113 ? -2.826 5.310 16.684 1.00 95.06 113 TRP A CA 1
ATOM 905 C C . TRP A 1 113 ? -2.443 4.786 15.297 1.00 95.06 113 TRP A C 1
ATOM 907 O O . TRP A 1 113 ? -2.428 5.564 14.348 1.00 95.06 113 TRP A O 1
ATOM 917 N N . LEU A 1 114 ? -2.234 3.474 15.151 1.00 95.00 114 LEU A N 1
ATOM 918 C CA . LEU A 1 114 ? -1.973 2.855 13.848 1.00 95.00 114 LEU A CA 1
ATOM 919 C C . LEU A 1 114 ? -3.144 3.060 12.879 1.00 95.00 114 LEU A C 1
ATOM 921 O O . LEU A 1 114 ? -2.922 3.480 11.749 1.00 95.00 114 LEU A O 1
ATOM 925 N N . HIS A 1 115 ? -4.386 2.862 13.332 1.00 93.88 115 HIS A N 1
ATOM 926 C CA . HIS A 1 115 ? -5.567 3.138 12.505 1.00 93.88 115 HIS A CA 1
ATOM 927 C C . HIS A 1 115 ? -5.650 4.617 12.099 1.00 93.88 115 HIS A C 1
ATOM 929 O O . HIS A 1 115 ? -5.991 4.926 10.958 1.00 93.88 115 HIS A O 1
ATOM 935 N N . ALA A 1 116 ? -5.322 5.540 13.009 1.00 93.12 116 ALA A N 1
ATOM 936 C CA . ALA A 1 116 ? -5.318 6.970 12.714 1.00 93.12 116 ALA A CA 1
ATOM 937 C C . ALA A 1 116 ? -4.243 7.348 11.682 1.00 93.12 116 ALA A C 1
ATOM 939 O O . ALA A 1 116 ? -4.531 8.118 10.769 1.00 93.12 116 ALA A O 1
ATOM 940 N N . MET A 1 117 ? -3.035 6.787 11.787 1.00 93.19 117 MET A N 1
ATOM 941 C CA . MET A 1 117 ? -1.972 6.981 10.794 1.00 93.19 117 MET A CA 1
ATOM 942 C C . MET A 1 117 ? -2.413 6.512 9.409 1.00 93.19 117 MET A C 1
ATOM 944 O O . MET A 1 117 ? -2.389 7.284 8.454 1.00 93.19 117 MET A O 1
ATOM 948 N N . THR A 1 118 ? -2.917 5.281 9.334 1.00 92.25 118 THR A N 1
ATOM 949 C CA . THR A 1 118 ? -3.437 4.691 8.101 1.00 92.25 118 THR A CA 1
ATOM 950 C C . THR A 1 118 ? -4.562 5.534 7.486 1.00 92.25 118 THR A C 1
ATOM 952 O O . THR A 1 118 ? -4.633 5.645 6.264 1.00 92.25 118 THR A O 1
ATOM 955 N N . MET A 1 119 ? -5.414 6.159 8.309 1.00 92.25 119 MET A N 1
ATOM 956 C CA . MET A 1 119 ? -6.462 7.077 7.847 1.00 92.25 119 MET A CA 1
ATOM 957 C C . MET A 1 119 ? -5.897 8.386 7.281 1.00 92.25 119 MET A C 1
ATOM 959 O O . MET A 1 119 ? -6.380 8.864 6.256 1.00 92.25 119 MET A O 1
ATOM 963 N N . ILE A 1 120 ? -4.893 8.978 7.935 1.00 92.44 120 ILE A N 1
ATOM 964 C CA . ILE A 1 120 ? -4.265 10.230 7.484 1.00 92.44 120 ILE A CA 1
ATOM 965 C C . ILE A 1 120 ? -3.665 10.051 6.086 1.00 92.44 120 ILE A C 1
ATOM 967 O O . ILE A 1 120 ? -3.892 10.900 5.224 1.00 92.44 120 ILE A O 1
ATOM 971 N N . ASP A 1 121 ? -2.993 8.926 5.842 1.00 89.75 121 ASP A N 1
ATOM 972 C CA . ASP A 1 121 ? -2.337 8.632 4.561 1.00 89.75 121 ASP A CA 1
ATOM 973 C C . ASP A 1 121 ? -3.314 8.509 3.383 1.00 89.75 121 ASP A C 1
ATOM 975 O O . ASP A 1 121 ? -2.933 8.703 2.229 1.00 89.75 121 ASP A O 1
ATOM 979 N N . ILE A 1 122 ? -4.583 8.193 3.658 1.00 94.00 122 ILE A N 1
ATOM 980 C CA . ILE A 1 122 ? -5.623 8.021 2.635 1.00 94.00 122 ILE A CA 1
ATOM 981 C C . ILE A 1 122 ? -6.743 9.054 2.741 1.00 94.00 122 ILE A C 1
ATOM 983 O O . ILE A 1 122 ? -7.764 8.905 2.073 1.00 94.00 122 ILE A O 1
ATOM 987 N N . LYS A 1 123 ? -6.577 10.099 3.556 1.00 94.62 123 LYS A N 1
ATOM 988 C CA . LYS A 1 123 ? -7.618 11.101 3.814 1.00 94.62 123 LYS A CA 1
ATOM 989 C C . LYS A 1 123 ? -8.181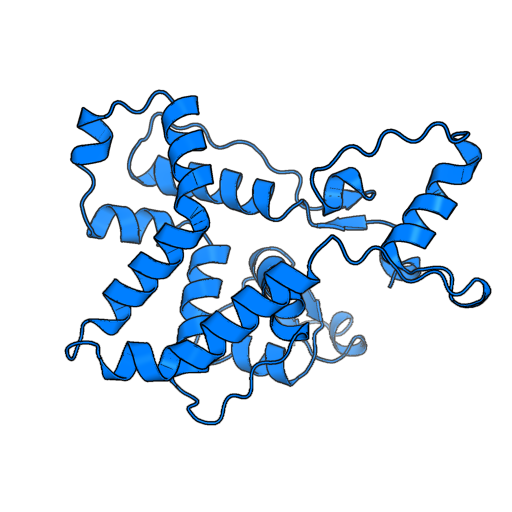 11.686 2.515 1.00 94.62 123 LYS A C 1
ATOM 991 O O . LYS A 1 123 ? -9.395 11.739 2.338 1.00 94.62 123 LYS A O 1
ATOM 996 N N . ASP A 1 124 ? -7.304 12.105 1.611 1.00 94.31 124 ASP A N 1
ATOM 997 C CA . ASP A 1 124 ? -7.709 12.745 0.360 1.00 94.31 124 ASP A CA 1
ATOM 998 C C . ASP A 1 124 ? -8.469 11.778 -0.565 1.00 94.31 124 ASP A C 1
ATOM 1000 O O . ASP A 1 124 ? -9.625 12.071 -0.889 1.00 94.31 124 ASP A O 1
ATOM 1004 N N . PRO A 1 125 ? -7.936 10.589 -0.931 1.00 95.12 125 PRO A N 1
ATOM 1005 C CA . PRO A 1 125 ? -8.700 9.641 -1.740 1.00 95.12 125 PRO A CA 1
ATOM 1006 C C . PRO A 1 125 ? -9.969 9.143 -1.031 1.00 95.12 125 PRO A C 1
ATOM 1008 O O . PRO A 1 125 ? -10.959 8.849 -1.698 1.00 95.12 125 PRO A O 1
ATOM 1011 N N . PHE A 1 126 ? -9.996 9.087 0.302 1.00 95.62 126 PHE A N 1
ATOM 1012 C CA . PHE A 1 126 ? -11.197 8.746 1.063 1.00 95.62 126 PHE A CA 1
ATOM 1013 C C . PHE A 1 126 ? -12.324 9.764 0.820 1.00 95.62 126 PHE A C 1
ATOM 1015 O O . PHE A 1 126 ? -13.431 9.375 0.438 1.00 95.62 126 PHE A O 1
ATOM 1022 N N . PHE A 1 127 ? -12.044 11.066 0.952 1.00 94.81 127 PHE A N 1
ATOM 1023 C CA . PHE A 1 127 ? -13.034 12.115 0.676 1.00 94.81 127 PHE A CA 1
ATOM 1024 C C . PHE A 1 127 ? -13.416 12.207 -0.807 1.00 94.81 127 PHE A C 1
ATOM 1026 O O . PHE A 1 127 ? -14.586 12.455 -1.114 1.00 94.81 127 PHE A O 1
ATOM 1033 N N . GLU A 1 128 ? -12.475 11.962 -1.726 1.00 95.62 128 GLU A N 1
ATOM 1034 C CA . GLU A 1 128 ? -12.774 11.867 -3.161 1.00 95.62 128 GLU A CA 1
ATOM 1035 C C . GLU A 1 128 ? -13.840 10.793 -3.437 1.00 95.62 128 GLU A C 1
ATOM 1037 O O . GLU A 1 128 ? -14.804 11.049 -4.161 1.00 95.62 128 GLU A O 1
ATOM 1042 N N . ILE A 1 129 ? -13.696 9.599 -2.848 1.00 96.31 129 ILE A N 1
ATOM 1043 C CA . ILE A 1 129 ? -14.629 8.483 -3.053 1.00 96.31 129 ILE A CA 1
ATOM 1044 C C . ILE A 1 129 ? -15.988 8.756 -2.400 1.00 96.31 129 ILE A C 1
ATOM 1046 O O . ILE A 1 129 ? -17.015 8.537 -3.045 1.00 96.31 129 ILE A O 1
ATOM 1050 N N . LEU A 1 130 ? -16.027 9.289 -1.175 1.00 95.56 130 LEU A N 1
ATOM 1051 C CA . LEU A 1 130 ? -17.296 9.678 -0.543 1.00 95.56 130 LEU A CA 1
ATOM 1052 C C . LEU A 1 130 ? -18.071 10.689 -1.397 1.00 95.56 130 LEU A C 1
ATOM 1054 O O . LEU A 1 130 ? -19.274 10.529 -1.612 1.00 95.56 130 LEU A O 1
ATOM 1058 N N . THR A 1 131 ? -17.365 11.689 -1.930 1.00 95.75 131 THR A N 1
ATOM 1059 C CA . THR A 1 131 ? -17.946 12.718 -2.802 1.00 95.75 131 THR A CA 1
ATOM 1060 C C . THR A 1 131 ? -18.466 12.111 -4.102 1.00 95.75 131 THR A C 1
ATOM 1062 O O . THR A 1 131 ? -19.599 12.380 -4.503 1.00 95.75 131 THR A O 1
ATOM 1065 N N . LEU A 1 132 ? -17.668 11.251 -4.744 1.00 96.06 132 LEU A N 1
ATOM 1066 C CA . LEU A 1 132 ? -18.032 10.573 -5.989 1.00 96.06 132 LEU A CA 1
ATOM 1067 C C . LEU A 1 132 ? -19.325 9.757 -5.846 1.00 96.06 132 LEU A C 1
ATOM 1069 O O . LEU A 1 132 ? -20.180 9.796 -6.731 1.00 96.06 132 LEU A O 1
ATOM 1073 N N . HIS A 1 133 ? -19.479 9.052 -4.723 1.00 96.12 133 HIS A N 1
ATOM 1074 C CA . HIS A 1 133 ? -20.648 8.214 -4.433 1.00 96.12 133 HIS A CA 1
ATOM 1075 C C . HIS A 1 133 ? -21.758 8.947 -3.669 1.00 96.12 133 HIS A C 1
ATOM 1077 O O . HIS A 1 133 ? -22.723 8.318 -3.237 1.00 96.12 133 HIS A O 1
ATOM 1083 N N . LYS A 1 134 ? -21.661 10.278 -3.544 1.00 96.31 134 LYS A N 1
ATOM 1084 C CA . LYS A 1 134 ? -22.674 11.149 -2.926 1.00 96.31 134 LYS A CA 1
ATOM 1085 C C . LYS A 1 134 ? -23.046 10.747 -1.493 1.00 96.31 134 LYS A C 1
ATOM 1087 O O . LYS A 1 134 ? -24.199 10.906 -1.096 1.00 96.31 134 LYS A O 1
ATOM 1092 N N . VAL A 1 135 ? -22.085 10.249 -0.715 1.00 96.12 135 VAL A N 1
ATOM 1093 C CA . VAL A 1 135 ? -22.291 10.031 0.722 1.00 96.12 135 VAL A CA 1
ATOM 1094 C C . VAL A 1 135 ? -22.436 11.396 1.386 1.00 96.12 135 VAL A C 1
ATOM 1096 O O . VAL A 1 135 ? -21.553 12.249 1.274 1.00 96.12 135 VAL A O 1
ATOM 1099 N N . SER A 1 136 ? -23.568 11.631 2.045 1.00 94.62 136 SER A N 1
ATOM 1100 C CA . SER A 1 136 ? -23.832 12.917 2.684 1.00 94.62 136 SER A CA 1
ATOM 1101 C C . SER A 1 136 ? -22.970 13.107 3.932 1.00 94.62 136 SER A C 1
ATOM 1103 O O . SER A 1 136 ? -22.583 12.147 4.601 1.00 94.62 136 SER A O 1
ATOM 1105 N N . GLN A 1 137 ? -22.727 14.364 4.308 1.00 93.19 137 GLN A N 1
ATOM 1106 C CA . GLN A 1 137 ? -22.018 14.686 5.549 1.00 93.19 137 GLN A CA 1
ATOM 1107 C C . GLN A 1 137 ? -22.680 14.027 6.772 1.00 93.19 137 GLN A C 1
ATOM 1109 O O . GLN A 1 137 ? -21.988 13.471 7.616 1.00 93.19 137 GLN A O 1
ATOM 1114 N N . SER A 1 138 ? -24.016 14.005 6.827 1.00 95.00 138 SER A N 1
ATOM 1115 C CA . SER A 1 138 ? -24.746 13.390 7.942 1.00 95.00 138 SER A CA 1
ATOM 1116 C C . SER A 1 138 ? -24.617 11.865 8.007 1.00 95.00 138 SER A C 1
ATOM 1118 O O . SER A 1 138 ? -24.768 11.281 9.076 1.00 95.00 138 SER A O 1
ATOM 1120 N N . GLU A 1 139 ? -24.372 11.194 6.879 1.00 93.94 139 GLU A N 1
ATOM 1121 C CA . GLU A 1 139 ? -24.049 9.764 6.850 1.00 93.94 139 GLU A CA 1
ATOM 1122 C C . GLU A 1 139 ? -22.603 9.523 7.279 1.00 93.94 139 GLU A C 1
ATOM 1124 O O . GLU A 1 139 ? -22.342 8.620 8.069 1.00 93.94 139 GLU A O 1
ATOM 1129 N N . PHE A 1 140 ? -21.679 10.362 6.811 1.00 92.44 140 PHE A N 1
ATOM 1130 C CA . PHE A 1 140 ? -20.272 10.302 7.195 1.00 92.44 140 PHE A CA 1
ATOM 1131 C C . PHE A 1 140 ? -20.065 10.521 8.702 1.00 92.44 140 PHE A C 1
ATOM 1133 O O . PHE A 1 140 ? -19.346 9.759 9.342 1.00 92.44 140 PHE A O 1
ATOM 1140 N N . GLU A 1 141 ? -20.740 11.507 9.295 1.00 93.31 141 GLU A N 1
ATOM 1141 C CA . GLU A 1 141 ? -20.645 11.822 10.729 1.00 93.31 141 GLU A CA 1
ATOM 1142 C C . GLU A 1 141 ? -21.162 10.697 11.640 1.00 93.31 141 GLU A C 1
ATOM 1144 O O . GLU A 1 141 ? -20.842 10.671 12.827 1.00 93.31 141 GLU A O 1
ATOM 1149 N N . LYS A 1 142 ? -21.933 9.743 11.100 1.00 95.19 142 LYS A N 1
ATOM 1150 C CA . LYS A 1 142 ? -22.404 8.562 11.842 1.00 95.19 142 LYS A CA 1
ATOM 1151 C C . LYS A 1 142 ? -21.366 7.445 11.922 1.00 95.19 142 LYS A C 1
ATOM 1153 O O . LYS A 1 142 ? -21.588 6.501 12.678 1.00 95.19 142 LYS A O 1
ATOM 1158 N N . LEU A 1 143 ? -20.274 7.518 11.156 1.00 94.25 143 LEU A N 1
ATOM 1159 C CA . LEU A 1 143 ? -19.245 6.483 11.172 1.00 94.25 143 LEU A CA 1
ATOM 1160 C C . LEU A 1 143 ? -18.591 6.398 12.549 1.00 94.25 143 LEU A C 1
ATOM 1162 O O . LEU A 1 143 ? -18.029 7.363 13.070 1.00 94.25 143 LEU A O 1
ATOM 1166 N N . THR A 1 144 ? -18.631 5.202 13.120 1.00 94.19 144 THR A N 1
ATOM 1167 C CA . THR A 1 144 ? -17.979 4.895 14.388 1.00 94.19 144 THR A CA 1
ATOM 1168 C C . THR A 1 144 ? -16.566 4.368 14.159 1.00 94.19 144 THR A C 1
ATOM 1170 O O . THR A 1 144 ? -16.185 3.976 13.057 1.00 94.19 144 THR A O 1
ATOM 1173 N N . PHE A 1 145 ? -15.770 4.286 15.225 1.00 90.75 145 PHE A N 1
ATOM 1174 C CA . PHE A 1 145 ? -14.447 3.662 15.161 1.00 90.75 145 PHE A CA 1
ATOM 1175 C C . PHE A 1 145 ? -14.485 2.210 14.649 1.00 90.75 145 PHE A C 1
ATOM 1177 O O . PHE A 1 145 ? -13.604 1.792 13.900 1.00 90.75 145 PHE A O 1
ATOM 1184 N N . GLU A 1 146 ? -15.523 1.449 15.002 1.00 93.44 146 GLU A N 1
ATOM 1185 C CA . GLU A 1 146 ? -15.693 0.075 14.520 1.00 93.44 146 GLU A CA 1
ATOM 1186 C C . GLU A 1 146 ? -16.015 0.020 13.021 1.00 93.44 146 GLU A C 1
ATOM 1188 O O . GLU A 1 146 ? -15.639 -0.936 12.344 1.00 93.44 146 GLU A O 1
ATOM 1193 N N . ASP A 1 147 ? -16.640 1.061 12.472 1.00 95.06 147 ASP A N 1
ATOM 1194 C CA . ASP A 1 147 ? -16.869 1.172 11.032 1.00 95.06 147 ASP A CA 1
ATOM 1195 C C . ASP A 1 147 ? -15.557 1.440 10.287 1.00 95.06 147 ASP A C 1
ATOM 1197 O O . ASP A 1 147 ? -15.273 0.767 9.297 1.00 95.06 147 ASP A O 1
ATOM 1201 N N . TYR A 1 148 ? -14.689 2.312 10.813 1.00 93.38 148 TYR A N 1
ATOM 1202 C CA . TYR A 1 148 ? -13.340 2.507 10.261 1.00 93.38 148 TYR A CA 1
ATOM 1203 C C . TYR A 1 148 ? -12.505 1.224 10.291 1.00 93.38 148 TYR A C 1
ATOM 1205 O O . TYR A 1 148 ? -11.839 0.900 9.306 1.00 93.38 148 TYR A O 1
ATOM 1213 N N . LYS A 1 149 ? -12.585 0.443 11.375 1.00 93.00 149 LYS A N 1
ATOM 1214 C CA . LYS A 1 149 ? -11.939 -0.877 11.437 1.00 93.00 149 LYS A CA 1
ATOM 1215 C C . LYS A 1 149 ? -12.433 -1.813 10.343 1.00 93.00 149 LYS A C 1
ATOM 1217 O O . LYS A 1 149 ? -11.612 -2.457 9.696 1.00 93.00 149 LYS A O 1
ATOM 1222 N N . LYS A 1 150 ? -13.749 -1.893 10.117 1.00 94.50 150 LYS A N 1
ATOM 1223 C CA . LYS A 1 150 ? -14.323 -2.726 9.046 1.00 94.50 150 LYS A CA 1
ATOM 1224 C C . LYS A 1 150 ? -13.857 -2.269 7.669 1.00 94.50 150 LYS A C 1
ATOM 1226 O O . LYS A 1 150 ? -13.467 -3.112 6.865 1.00 94.50 150 LYS A O 1
ATOM 1231 N N . ILE A 1 151 ? -13.841 -0.955 7.428 1.00 96.06 151 ILE A N 1
ATOM 1232 C CA . ILE A 1 151 ? -13.341 -0.377 6.177 1.00 96.06 151 ILE A CA 1
ATOM 1233 C C . ILE A 1 151 ? -11.889 -0.814 5.961 1.00 96.06 151 ILE A C 1
ATOM 1235 O O . ILE A 1 151 ? -11.596 -1.426 4.940 1.00 96.06 151 ILE A O 1
ATOM 1239 N N . PHE A 1 152 ? -10.988 -0.596 6.924 1.00 95.00 152 PHE A N 1
ATOM 1240 C CA . PHE A 1 152 ? -9.570 -0.950 6.754 1.00 95.00 152 PHE A CA 1
ATOM 1241 C C . PHE A 1 152 ? -9.324 -2.461 6.711 1.00 95.00 152 PHE A C 1
ATOM 1243 O O . PHE A 1 152 ? -8.436 -2.914 5.992 1.00 95.00 152 PHE A O 1
ATOM 1250 N N . ALA A 1 153 ? -10.133 -3.261 7.405 1.00 93.12 153 ALA A N 1
ATOM 1251 C CA . ALA A 1 153 ? -10.087 -4.720 7.314 1.00 93.12 153 ALA A CA 1
ATOM 1252 C C . ALA A 1 153 ? -10.488 -5.252 5.925 1.00 93.12 153 ALA A C 1
ATOM 1254 O O . ALA A 1 153 ? -10.142 -6.379 5.577 1.00 93.12 153 ALA A O 1
ATOM 1255 N N . ALA A 1 154 ? -11.175 -4.453 5.109 1.00 94.75 154 ALA A N 1
ATOM 1256 C CA . ALA A 1 154 ? -11.471 -4.771 3.714 1.00 94.75 154 ALA A CA 1
ATOM 1257 C C . ALA A 1 154 ? -10.421 -4.222 2.727 1.00 94.75 154 ALA A C 1
ATOM 1259 O O . ALA A 1 154 ? -10.541 -4.448 1.525 1.00 94.75 154 ALA A O 1
ATOM 1260 N N . MET A 1 155 ? -9.382 -3.537 3.220 1.00 96.12 155 MET A N 1
ATOM 1261 C CA . MET A 1 155 ? -8.310 -2.949 2.415 1.00 96.12 155 MET A CA 1
ATOM 1262 C C . MET A 1 155 ? -6.973 -3.674 2.667 1.00 96.12 155 MET A C 1
ATOM 1264 O O . MET A 1 155 ? -6.263 -3.339 3.624 1.00 96.12 155 MET A O 1
ATOM 1268 N N . PRO A 1 156 ? -6.607 -4.678 1.848 1.00 95.50 156 PRO A N 1
ATOM 1269 C CA . PRO A 1 156 ? -5.337 -5.397 1.965 1.00 95.50 156 PRO A CA 1
ATOM 1270 C C . PRO A 1 156 ? -4.103 -4.505 2.162 1.00 95.50 156 PRO A C 1
ATOM 1272 O O . PRO A 1 156 ? -3.300 -4.778 3.058 1.00 95.50 156 PRO A O 1
ATOM 1275 N N . THR A 1 157 ? -3.959 -3.411 1.406 1.00 95.50 157 THR A N 1
ATOM 1276 C CA . THR A 1 157 ? -2.780 -2.541 1.543 1.00 95.50 157 THR A CA 1
ATOM 1277 C C . THR A 1 157 ? -2.747 -1.787 2.871 1.00 95.50 157 THR A C 1
ATOM 1279 O O . THR A 1 157 ? -1.665 -1.501 3.376 1.00 95.50 157 THR A O 1
ATOM 1282 N N . ARG A 1 158 ? -3.903 -1.482 3.477 1.00 95.25 158 ARG A N 1
ATOM 1283 C CA . ARG A 1 158 ? -3.957 -0.840 4.804 1.00 95.25 158 ARG A CA 1
ATOM 1284 C C . ARG A 1 158 ? -3.629 -1.829 5.917 1.00 95.25 158 ARG A C 1
ATOM 1286 O O . ARG A 1 158 ? -2.947 -1.479 6.876 1.00 95.25 158 ARG A O 1
ATOM 1293 N N . GLN A 1 159 ? -4.070 -3.078 5.781 1.00 95.25 159 GLN A N 1
ATOM 1294 C CA . GLN A 1 159 ? -3.693 -4.143 6.714 1.00 95.25 159 GLN A CA 1
ATOM 1295 C C . GLN A 1 159 ? -2.189 -4.403 6.691 1.00 95.25 159 GLN A C 1
ATOM 1297 O O . GLN A 1 159 ? -1.567 -4.508 7.751 1.00 95.25 159 GLN A O 1
ATOM 1302 N N . LEU A 1 160 ? -1.615 -4.458 5.489 1.00 95.94 160 LEU A N 1
ATOM 1303 C CA . LEU A 1 160 ? -0.176 -4.525 5.288 1.00 95.94 160 LEU A CA 1
ATOM 1304 C C . LEU A 1 160 ? 0.532 -3.343 5.954 1.00 95.94 160 LEU A C 1
ATOM 1306 O O . LEU A 1 160 ? 1.487 -3.545 6.699 1.00 95.94 160 LEU A O 1
ATOM 1310 N N . ASP A 1 161 ? 0.064 -2.124 5.697 1.00 95.44 161 ASP A N 1
ATOM 1311 C CA . ASP A 1 161 ? 0.675 -0.909 6.222 1.00 95.44 161 ASP A CA 1
ATOM 1312 C C . ASP A 1 161 ? 0.714 -0.906 7.759 1.00 95.44 161 ASP A C 1
ATOM 1314 O O . ASP A 1 161 ? 1.776 -0.735 8.362 1.00 95.44 161 ASP A O 1
ATOM 1318 N N . MET A 1 162 ? -0.410 -1.217 8.410 1.00 95.69 162 MET A N 1
ATOM 1319 C CA . MET A 1 162 ? -0.461 -1.371 9.868 1.00 95.69 162 MET A CA 1
ATOM 1320 C C . MET A 1 162 ? 0.466 -2.488 10.365 1.00 95.69 162 MET A C 1
ATOM 1322 O O . MET A 1 162 ? 1.091 -2.358 11.419 1.00 95.69 162 MET A O 1
ATOM 1326 N N . HIS A 1 163 ? 0.560 -3.606 9.638 1.00 96.25 163 HIS A N 1
ATOM 1327 C CA . HIS A 1 163 ? 1.463 -4.707 9.983 1.00 96.25 163 HIS A CA 1
ATOM 1328 C C . HIS A 1 163 ? 2.933 -4.282 9.929 1.00 96.25 163 HIS A C 1
ATOM 1330 O O . HIS A 1 163 ? 3.667 -4.505 10.895 1.00 96.25 163 HIS A O 1
ATOM 1336 N N . LEU A 1 164 ? 3.357 -3.636 8.847 1.00 96.06 164 LEU A N 1
ATOM 1337 C CA . LEU A 1 164 ? 4.734 -3.184 8.670 1.00 96.06 164 LEU A CA 1
ATOM 1338 C C . LEU A 1 164 ? 5.108 -2.107 9.703 1.00 96.06 164 LEU A C 1
ATOM 1340 O O . LEU A 1 164 ? 6.168 -2.209 10.323 1.00 96.06 164 LEU A O 1
ATOM 1344 N N . HIS A 1 165 ? 4.204 -1.173 10.019 1.00 96.50 165 HIS A N 1
ATOM 1345 C CA . HIS A 1 165 ? 4.391 -0.236 11.132 1.00 96.50 165 HIS A CA 1
ATOM 1346 C C . HIS A 1 165 ? 4.583 -0.956 12.477 1.00 96.50 165 HIS A C 1
ATOM 1348 O O . HIS A 1 165 ? 5.492 -0.614 13.238 1.00 96.50 165 HIS A O 1
ATOM 1354 N N . ARG A 1 166 ? 3.796 -2.006 12.765 1.00 96.12 166 ARG A N 1
ATOM 1355 C CA . ARG A 1 166 ? 4.003 -2.839 13.966 1.00 96.12 166 ARG A CA 1
ATOM 1356 C C . ARG A 1 166 ? 5.372 -3.520 13.962 1.00 96.12 166 ARG A C 1
ATOM 1358 O O . ARG A 1 166 ? 5.985 -3.602 15.024 1.00 96.12 166 ARG A O 1
ATOM 1365 N N . GLN A 1 167 ? 5.869 -3.985 12.811 1.00 95.62 167 GLN A N 1
ATOM 1366 C CA . GLN A 1 167 ? 7.208 -4.587 12.724 1.00 95.62 167 GLN A CA 1
ATOM 1367 C C . GLN A 1 167 ? 8.310 -3.585 13.065 1.00 95.62 167 GLN A C 1
ATOM 1369 O O . GLN A 1 167 ? 9.225 -3.921 13.823 1.00 95.62 167 GLN A O 1
ATOM 1374 N N . VAL A 1 168 ? 8.202 -2.354 12.559 1.00 95.88 168 VAL A N 1
ATOM 1375 C CA . VAL A 1 168 ? 9.153 -1.280 12.876 1.00 95.88 168 VAL A CA 1
ATOM 1376 C C . VAL A 1 168 ? 9.114 -0.957 14.371 1.00 95.88 168 VAL A C 1
ATOM 1378 O O . VAL A 1 168 ? 10.155 -0.959 15.022 1.00 95.88 168 VAL A O 1
ATOM 1381 N N . LEU A 1 169 ? 7.922 -0.789 14.950 1.00 95.62 169 LEU A N 1
ATOM 1382 C CA . LEU A 1 169 ? 7.740 -0.472 16.374 1.00 95.62 169 LEU A CA 1
ATOM 1383 C C . LEU A 1 169 ? 8.208 -1.587 17.323 1.00 95.62 169 LEU A C 1
ATOM 1385 O O . LEU A 1 169 ? 8.703 -1.312 18.415 1.00 95.62 169 LEU A O 1
ATOM 1389 N N . LYS A 1 170 ? 8.102 -2.855 16.915 1.00 94.50 170 LYS A N 1
ATOM 1390 C CA . LYS A 1 170 ? 8.626 -3.992 17.692 1.00 94.50 170 LYS A CA 1
ATOM 1391 C C . LYS A 1 170 ? 10.150 -4.066 17.686 1.00 94.50 170 LYS A C 1
ATOM 1393 O O . LYS A 1 170 ? 10.732 -4.638 18.606 1.00 94.50 170 LYS A O 1
ATOM 1398 N N . ASN A 1 171 ? 10.802 -3.504 16.671 1.00 94.06 171 ASN A N 1
ATOM 1399 C CA . ASN A 1 171 ? 12.250 -3.510 16.542 1.00 94.06 171 ASN A CA 1
ATOM 1400 C C . ASN A 1 171 ? 12.825 -2.101 16.746 1.00 94.06 171 ASN A C 1
ATOM 1402 O O . ASN A 1 171 ? 13.040 -1.361 15.790 1.00 94.06 171 ASN A O 1
ATOM 1406 N N . ARG A 1 172 ? 13.168 -1.753 17.993 1.00 91.44 172 ARG A N 1
ATOM 1407 C CA . ARG A 1 172 ? 13.838 -0.473 18.315 1.00 91.44 172 ARG A CA 1
ATOM 1408 C C . ARG A 1 172 ? 15.181 -0.268 17.608 1.00 91.44 172 ARG A C 1
ATOM 1410 O O . ARG A 1 172 ? 15.643 0.859 17.505 1.00 91.44 172 ARG A O 1
ATOM 1417 N N . MET A 1 173 ? 15.796 -1.342 17.110 1.00 92.31 173 MET A N 1
ATOM 1418 C CA . MET A 1 173 ? 17.049 -1.294 16.351 1.00 92.31 173 MET A CA 1
ATOM 1419 C C . MET A 1 173 ? 16.821 -1.233 14.835 1.00 92.31 173 MET A C 1
ATOM 1421 O O . MET A 1 173 ? 17.786 -1.333 14.073 1.00 92.31 173 MET A O 1
ATOM 1425 N N . TYR A 1 174 ?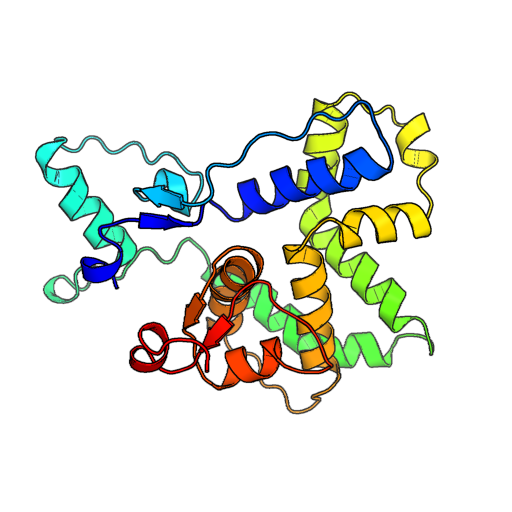 15.569 -1.116 14.378 1.00 92.31 174 TYR A N 1
ATOM 1426 C CA . TYR A 1 174 ? 15.252 -0.948 12.965 1.00 92.31 174 TYR A CA 1
ATOM 1427 C C . TYR A 1 174 ? 15.908 0.328 12.434 1.00 92.31 174 TYR A C 1
ATOM 1429 O O . TYR A 1 174 ? 15.750 1.405 13.004 1.00 92.31 174 TYR A O 1
ATOM 1437 N N . LYS A 1 175 ? 16.660 0.194 11.340 1.00 90.88 175 LYS A N 1
ATOM 1438 C CA . LYS A 1 175 ? 17.327 1.309 10.666 1.00 90.88 175 LYS A CA 1
ATOM 1439 C C . LYS A 1 175 ? 16.668 1.507 9.318 1.00 90.88 175 LYS A C 1
ATOM 1441 O O . LYS A 1 175 ? 16.975 0.766 8.385 1.00 90.88 175 LYS A O 1
ATOM 1446 N N . ALA A 1 176 ? 15.779 2.489 9.254 1.00 91.88 176 ALA A N 1
ATOM 1447 C CA . ALA A 1 176 ? 15.071 2.806 8.032 1.00 91.88 176 ALA A CA 1
ATOM 1448 C C . ALA A 1 176 ? 16.048 3.239 6.928 1.00 91.88 176 ALA A C 1
ATOM 1450 O O . ALA A 1 176 ? 17.031 3.946 7.186 1.00 91.88 176 ALA A O 1
ATOM 1451 N N . LYS A 1 177 ? 15.785 2.801 5.698 1.00 90.94 177 LYS A N 1
ATOM 1452 C CA . LYS A 1 177 ? 16.572 3.133 4.506 1.00 90.94 177 LYS A CA 1
ATOM 1453 C C . LYS A 1 177 ? 15.709 3.886 3.497 1.00 90.94 177 LYS A C 1
ATOM 1455 O O . LYS A 1 177 ? 14.495 3.711 3.481 1.00 90.94 177 LYS A O 1
ATOM 1460 N N . PRO A 1 178 ? 16.316 4.670 2.589 1.00 85.94 178 PRO A N 1
ATOM 1461 C CA . PRO A 1 178 ? 15.568 5.296 1.503 1.00 85.94 178 PRO A CA 1
ATOM 1462 C C . PRO A 1 178 ? 14.793 4.295 0.639 1.00 85.94 178 PRO A C 1
ATOM 1464 O O . PRO A 1 178 ? 13.712 4.647 0.192 1.00 85.94 178 PRO A O 1
ATOM 1467 N N . SER A 1 179 ? 15.335 3.080 0.452 1.00 85.69 179 SER A N 1
ATOM 1468 C CA . SER A 1 179 ? 14.723 1.989 -0.322 1.00 85.69 179 SER A CA 1
ATOM 1469 C C . SER A 1 179 ? 13.462 1.403 0.314 1.00 85.69 179 SER A C 1
ATOM 1471 O O . SER A 1 179 ? 12.685 0.741 -0.369 1.00 85.69 179 SER A O 1
ATOM 1473 N N . ASP A 1 180 ? 13.249 1.635 1.614 1.00 90.25 180 ASP A N 1
ATOM 1474 C CA . ASP A 1 180 ? 12.102 1.072 2.325 1.00 90.25 180 ASP A CA 1
ATOM 1475 C C . ASP A 1 180 ? 10.787 1.591 1.739 1.00 90.25 180 ASP A C 1
ATOM 1477 O O . ASP A 1 180 ? 9.791 0.880 1.778 1.00 90.25 180 ASP A O 1
ATOM 1481 N N . LEU A 1 181 ? 10.770 2.806 1.173 1.00 89.94 181 LEU A N 1
ATOM 1482 C CA . LEU A 1 181 ? 9.581 3.337 0.507 1.00 89.94 181 LEU A CA 1
ATOM 1483 C C . LEU A 1 181 ? 9.210 2.484 -0.712 1.00 89.94 181 LEU A C 1
ATOM 1485 O O . LEU A 1 181 ? 8.042 2.147 -0.890 1.00 89.94 181 LEU A O 1
ATOM 1489 N N . GLU A 1 182 ? 10.185 2.135 -1.551 1.00 86.31 182 GLU A N 1
ATOM 1490 C CA . GLU A 1 182 ? 9.968 1.305 -2.738 1.00 86.31 182 GLU A CA 1
ATOM 1491 C C . GLU A 1 182 ? 9.572 -0.121 -2.369 1.00 86.31 182 GLU A C 1
ATOM 1493 O O . GLU A 1 182 ? 8.679 -0.688 -3.002 1.00 86.31 182 GLU A O 1
ATOM 1498 N N . ASP A 1 183 ? 10.190 -0.694 -1.337 1.00 90.75 183 ASP A N 1
ATOM 1499 C CA . ASP A 1 183 ? 9.815 -2.022 -0.859 1.00 90.75 183 ASP A CA 1
ATOM 1500 C C . ASP A 1 183 ? 8.388 -2.005 -0.296 1.00 90.75 183 ASP A C 1
ATOM 1502 O O . ASP A 1 183 ? 7.569 -2.855 -0.642 1.00 90.75 183 ASP A O 1
ATOM 1506 N N . TRP A 1 184 ? 8.024 -0.989 0.485 1.00 92.19 184 TRP A N 1
ATOM 1507 C CA . TRP A 1 184 ? 6.687 -0.866 1.067 1.00 92.19 184 TRP A CA 1
ATOM 1508 C C . TRP A 1 184 ? 5.601 -0.604 0.015 1.00 92.19 184 TRP A C 1
ATOM 1510 O O . TRP A 1 184 ? 4.573 -1.285 0.004 1.00 92.19 184 TRP A O 1
ATOM 1520 N N . ALA A 1 185 ? 5.830 0.347 -0.894 1.00 87.69 185 ALA A N 1
ATOM 1521 C CA . ALA A 1 185 ? 4.858 0.756 -1.910 1.00 87.69 185 ALA A CA 1
ATOM 1522 C C . ALA A 1 185 ? 4.844 -0.151 -3.153 1.00 87.69 185 ALA A C 1
ATOM 1524 O O . ALA A 1 185 ? 3.848 -0.192 -3.870 1.00 87.69 185 ALA A O 1
ATOM 1525 N N . GLY A 1 186 ? 5.930 -0.877 -3.421 1.00 87.94 186 GLY A N 1
ATOM 1526 C CA . GLY A 1 186 ? 6.051 -1.803 -4.546 1.00 87.94 186 GLY A CA 1
ATOM 1527 C C . GLY A 1 186 ? 5.855 -3.251 -4.114 1.00 87.94 186 GLY A C 1
ATOM 1528 O O . GLY A 1 186 ? 4.818 -3.859 -4.389 1.00 87.94 186 GLY A O 1
ATOM 1529 N N . VAL A 1 187 ? 6.851 -3.812 -3.421 1.00 91.00 187 VAL A N 1
ATOM 1530 C CA . VAL A 1 187 ? 6.858 -5.223 -2.986 1.00 91.00 187 VAL A CA 1
ATOM 1531 C C . VAL A 1 187 ? 5.709 -5.507 -2.021 1.00 91.00 187 VAL A C 1
ATOM 1533 O O . VAL A 1 187 ? 5.044 -6.539 -2.123 1.00 91.00 187 VAL A O 1
ATOM 1536 N N . GLY A 1 188 ? 5.446 -4.578 -1.106 1.00 93.50 188 GLY A N 1
ATOM 1537 C CA . GLY A 1 188 ? 4.347 -4.653 -0.163 1.00 93.50 188 GLY A CA 1
ATOM 1538 C C . GLY A 1 188 ? 3.005 -4.773 -0.880 1.00 93.50 188 GLY A C 1
ATOM 1539 O O . GLY A 1 188 ? 2.280 -5.742 -0.669 1.00 93.50 188 GLY A O 1
ATOM 1540 N N . VAL A 1 189 ? 2.704 -3.862 -1.802 1.00 93.25 189 VAL A N 1
ATOM 1541 C CA . VAL A 1 189 ? 1.453 -3.904 -2.577 1.00 93.25 189 VAL A CA 1
ATOM 1542 C C . VAL A 1 189 ? 1.357 -5.180 -3.413 1.00 93.25 189 VAL A C 1
ATOM 1544 O O . VAL A 1 189 ? 0.312 -5.830 -3.417 1.00 93.25 189 VAL A O 1
ATOM 1547 N N . ALA A 1 190 ? 2.451 -5.605 -4.052 1.00 93.19 190 ALA A N 1
ATOM 1548 C CA . ALA A 1 190 ? 2.490 -6.875 -4.774 1.00 93.19 190 ALA A CA 1
ATOM 1549 C C . ALA A 1 190 ? 2.131 -8.066 -3.866 1.00 93.19 190 ALA A C 1
ATOM 1551 O O . ALA A 1 190 ? 1.434 -8.984 -4.298 1.00 93.19 190 ALA A O 1
ATOM 1552 N N . SER A 1 191 ? 2.538 -8.038 -2.590 1.00 95.56 191 SER A N 1
ATOM 1553 C CA . SER A 1 191 ? 2.247 -9.112 -1.629 1.00 95.56 191 SER A CA 1
ATOM 1554 C C . SER A 1 191 ? 0.756 -9.288 -1.322 1.00 95.56 191 SER A C 1
ATOM 1556 O O . SER A 1 191 ? 0.345 -10.352 -0.854 1.00 95.56 191 SER A O 1
ATOM 1558 N N . CYS A 1 192 ? -0.054 -8.262 -1.593 1.00 95.31 192 CYS A N 1
ATOM 1559 C CA . CYS A 1 192 ? -1.498 -8.275 -1.384 1.00 95.31 192 CYS A CA 1
ATOM 1560 C C . CYS A 1 192 ? -2.279 -8.890 -2.553 1.00 95.31 192 CYS A C 1
ATOM 1562 O O . CYS A 1 192 ? -3.426 -9.276 -2.347 1.00 95.31 192 CYS A O 1
ATOM 1564 N N . TYR A 1 193 ? -1.689 -8.983 -3.750 1.00 93.56 193 TYR A N 1
ATOM 1565 C CA . TYR A 1 193 ? -2.451 -9.290 -4.967 1.00 93.56 193 TYR A CA 1
ATOM 1566 C C . TYR A 1 193 ? -1.805 -10.270 -5.945 1.00 93.56 193 TYR A C 1
ATOM 1568 O O . TYR A 1 193 ? -2.500 -10.800 -6.806 1.00 93.56 193 TYR A O 1
ATOM 1576 N N . CYS A 1 194 ? -0.497 -10.498 -5.858 1.00 91.88 194 CYS A N 1
ATOM 1577 C CA . CYS A 1 194 ? 0.184 -11.471 -6.705 1.00 91.88 194 CYS A CA 1
ATOM 1578 C C . CYS A 1 194 ? 0.168 -12.859 -6.058 1.00 91.88 194 CYS A C 1
ATOM 1580 O O . CYS A 1 194 ? 0.155 -12.972 -4.837 1.00 91.88 194 CYS A O 1
ATOM 1582 N N . ASP A 1 195 ? 0.283 -13.916 -6.861 1.00 91.25 195 ASP A N 1
ATOM 1583 C CA . ASP A 1 195 ? 0.414 -15.283 -6.335 1.00 91.25 195 ASP A CA 1
ATOM 1584 C C . ASP A 1 195 ? 1.785 -15.524 -5.690 1.00 91.25 195 ASP A C 1
ATOM 1586 O O . ASP A 1 195 ? 1.918 -16.243 -4.699 1.00 91.25 195 ASP A O 1
ATOM 1590 N N . VAL A 1 196 ? 2.832 -14.923 -6.264 1.00 91.56 196 VAL A N 1
ATOM 1591 C CA . VAL A 1 196 ? 4.217 -15.046 -5.804 1.00 91.56 196 VAL A CA 1
ATOM 1592 C C . VAL A 1 196 ? 4.888 -13.680 -5.854 1.00 91.56 196 VAL A C 1
ATOM 1594 O O . VAL A 1 196 ? 4.779 -12.959 -6.845 1.00 91.56 196 VAL A O 1
ATOM 1597 N N . VAL A 1 197 ? 5.619 -13.343 -4.795 1.00 92.38 197 VAL A N 1
ATOM 1598 C CA . VAL A 1 197 ? 6.468 -12.150 -4.731 1.00 92.38 197 VAL A CA 1
ATOM 1599 C C . VAL A 1 197 ? 7.867 -12.574 -4.337 1.00 92.38 197 VAL A C 1
ATOM 1601 O O . VAL A 1 197 ? 8.048 -13.276 -3.345 1.00 92.38 197 VAL A O 1
ATOM 1604 N N . ILE A 1 198 ? 8.854 -12.133 -5.113 1.00 90.94 198 ILE A N 1
ATOM 1605 C CA . ILE A 1 198 ? 10.267 -12.354 -4.819 1.00 90.94 198 ILE A CA 1
ATOM 1606 C C . ILE A 1 198 ? 10.865 -11.032 -4.362 1.00 90.94 198 ILE A C 1
ATOM 1608 O O . ILE A 1 198 ? 10.798 -10.043 -5.092 1.00 90.94 198 ILE A O 1
ATOM 1612 N N . CYS A 1 199 ? 11.446 -11.012 -3.169 1.00 92.25 199 CYS A N 1
ATOM 1613 C CA . CYS A 1 199 ? 12.042 -9.807 -2.606 1.00 92.25 199 CYS A CA 1
ATOM 1614 C C . CYS A 1 199 ? 13.254 -10.107 -1.726 1.00 92.25 199 CYS A C 1
ATOM 1616 O O . CYS A 1 199 ? 13.628 -11.262 -1.500 1.00 92.25 199 CYS A O 1
ATOM 1618 N N . GLU A 1 200 ? 13.910 -9.048 -1.253 1.00 91.06 200 GLU A N 1
ATOM 1619 C CA . GLU A 1 200 ? 15.046 -9.202 -0.360 1.00 91.06 200 GLU A CA 1
ATOM 1620 C C . GLU A 1 200 ? 14.654 -9.876 0.960 1.00 91.06 200 GLU A C 1
ATOM 1622 O O . GLU A 1 200 ? 13.544 -9.730 1.476 1.00 91.06 200 GLU A O 1
ATOM 1627 N N . LYS A 1 201 ? 15.609 -10.614 1.535 1.00 92.38 201 LYS A N 1
ATOM 1628 C CA . LYS A 1 201 ? 15.394 -11.407 2.750 1.00 92.38 201 LYS A CA 1
ATOM 1629 C C . LYS A 1 201 ? 14.835 -10.579 3.907 1.00 92.38 201 LYS A C 1
ATOM 1631 O O . LYS A 1 201 ? 13.980 -11.062 4.640 1.00 92.38 201 LYS A O 1
ATOM 1636 N N . HIS A 1 202 ? 15.308 -9.344 4.064 1.00 91.50 202 HIS A N 1
ATOM 1637 C CA . HIS A 1 202 ? 14.872 -8.477 5.151 1.00 91.50 202 HIS A CA 1
ATOM 1638 C C . HIS A 1 202 ? 13.379 -8.139 5.053 1.00 91.50 202 HIS A C 1
ATOM 1640 O O . HIS A 1 202 ? 12.637 -8.368 6.011 1.00 91.50 202 HIS A O 1
ATOM 1646 N N . PHE A 1 203 ? 12.925 -7.676 3.888 1.00 93.44 203 PHE A N 1
ATOM 1647 C CA . PHE A 1 203 ? 11.517 -7.363 3.669 1.00 93.44 203 PHE A CA 1
ATOM 1648 C C . PHE A 1 203 ? 10.636 -8.622 3.690 1.00 93.44 203 PHE A C 1
ATOM 1650 O O . PHE A 1 203 ? 9.558 -8.620 4.285 1.00 93.44 203 PHE A O 1
ATOM 1657 N N . ALA A 1 204 ? 11.124 -9.743 3.145 1.00 93.50 204 ALA A N 1
ATOM 1658 C CA . ALA A 1 204 ? 10.440 -11.032 3.239 1.00 93.50 204 ALA A CA 1
ATOM 1659 C C . ALA A 1 204 ? 10.207 -11.467 4.697 1.00 93.50 204 ALA A C 1
ATOM 1661 O O . ALA A 1 204 ? 9.122 -11.945 5.037 1.00 93.50 204 ALA A O 1
ATOM 1662 N N . ASP A 1 205 ? 11.200 -11.272 5.570 1.00 92.88 205 ASP A N 1
ATOM 1663 C CA . ASP A 1 205 ? 11.069 -11.551 6.999 1.00 92.88 205 ASP A CA 1
ATOM 1664 C C . ASP A 1 205 ? 10.035 -10.625 7.654 1.00 92.88 205 ASP A C 1
ATOM 1666 O O . ASP A 1 205 ? 9.251 -11.090 8.480 1.00 92.88 205 ASP A O 1
ATOM 1670 N N . MET A 1 206 ? 9.983 -9.338 7.289 1.00 94.00 206 MET A N 1
ATOM 1671 C CA . MET A 1 206 ? 8.951 -8.417 7.789 1.00 94.00 206 MET A CA 1
ATOM 1672 C C . MET A 1 206 ? 7.544 -8.868 7.382 1.00 94.00 206 MET A C 1
ATOM 1674 O O . MET A 1 206 ? 6.647 -8.899 8.226 1.00 94.00 206 MET A O 1
ATOM 1678 N N . LEU A 1 207 ? 7.357 -9.295 6.132 1.00 93.56 207 LEU A N 1
ATOM 1679 C CA . LEU A 1 207 ? 6.067 -9.764 5.614 1.00 93.56 207 LEU A CA 1
ATOM 1680 C C . LEU A 1 207 ? 5.592 -11.087 6.235 1.00 93.56 207 LEU A C 1
ATOM 1682 O O . LEU A 1 207 ? 4.399 -11.351 6.231 1.00 93.56 207 LEU A O 1
ATOM 1686 N N . LYS A 1 208 ? 6.474 -11.939 6.768 1.00 92.31 208 LYS A N 1
ATOM 1687 C CA . LYS A 1 208 ? 6.082 -13.257 7.322 1.00 92.31 208 LYS A CA 1
ATOM 1688 C C . LYS A 1 208 ? 5.912 -13.280 8.846 1.00 92.31 208 LYS A C 1
ATOM 1690 O O . LYS A 1 208 ? 5.508 -14.300 9.410 1.00 92.31 208 LYS A O 1
ATOM 1695 N N . ARG A 1 209 ? 6.264 -12.195 9.538 1.00 92.31 209 ARG A N 1
ATOM 1696 C CA . ARG A 1 209 ? 6.236 -12.121 11.008 1.00 92.31 209 ARG A CA 1
ATOM 1697 C C . ARG A 1 209 ? 4.820 -12.035 11.572 1.00 92.31 209 ARG A C 1
ATOM 1699 O O . ARG A 1 209 ? 3.863 -11.704 10.883 1.00 92.31 209 ARG A O 1
ATOM 1706 N N . ASP A 1 210 ? 4.704 -12.343 12.864 1.00 90.19 210 ASP A N 1
ATOM 1707 C CA . ASP A 1 210 ? 3.485 -12.165 13.668 1.00 90.19 210 ASP A CA 1
ATOM 1708 C C . ASP A 1 210 ? 2.211 -12.813 13.106 1.00 90.19 210 ASP A C 1
ATOM 1710 O O . ASP A 1 210 ? 1.100 -12.367 13.384 1.00 90.19 210 ASP A O 1
ATOM 1714 N N . LYS A 1 211 ? 2.365 -13.905 12.347 1.00 86.94 211 LYS A N 1
ATOM 1715 C CA . LYS A 1 211 ? 1.261 -14.619 11.685 1.00 86.94 211 LYS A CA 1
ATOM 1716 C C . LYS A 1 211 ? 0.483 -13.756 10.681 1.00 86.94 211 LYS A C 1
ATOM 1718 O O . LYS A 1 211 ? -0.622 -14.150 10.305 1.00 86.94 211 LYS A O 1
ATOM 1723 N N . TYR A 1 212 ? 1.039 -12.627 10.229 1.00 91.62 212 TYR A N 1
ATOM 1724 C CA . TYR A 1 212 ? 0.507 -11.938 9.060 1.00 91.62 212 TYR A CA 1
ATOM 1725 C C . TYR A 1 212 ? 0.582 -12.886 7.862 1.00 91.62 212 TYR A C 1
ATOM 1727 O O . TYR A 1 212 ? 1.580 -13.581 7.658 1.00 91.62 212 TYR A O 1
ATOM 1735 N N . LYS A 1 213 ? -0.514 -12.964 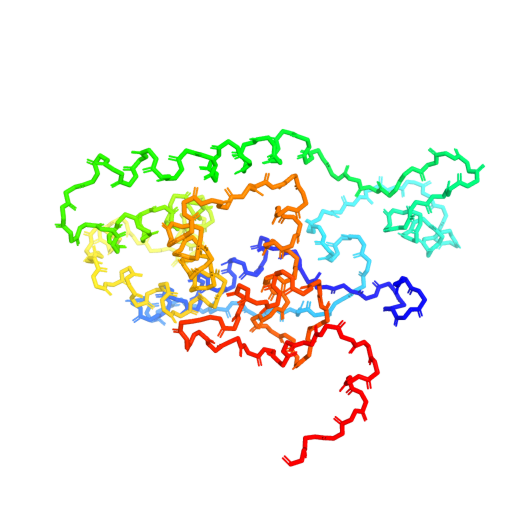7.112 1.00 89.88 213 LYS A N 1
ATOM 1736 C CA . LYS A 1 213 ? -0.642 -13.843 5.954 1.00 89.88 213 LYS A CA 1
ATOM 1737 C C . LYS A 1 213 ? -0.778 -12.967 4.714 1.00 89.88 213 LYS A C 1
ATOM 1739 O O . LYS A 1 213 ? -1.893 -12.524 4.438 1.00 89.88 213 LYS A O 1
ATOM 1744 N N . PRO A 1 214 ? 0.323 -12.683 3.997 1.00 92.25 214 PRO A N 1
ATOM 1745 C CA . PRO A 1 214 ? 0.209 -12.062 2.686 1.00 92.25 214 PRO A CA 1
ATOM 1746 C C . PRO A 1 214 ? -0.611 -12.970 1.762 1.00 92.25 214 PRO A C 1
ATOM 1748 O O . PRO A 1 214 ? -0.664 -14.186 1.962 1.00 92.25 214 PRO A O 1
ATOM 1751 N N . HIS A 1 215 ? -1.247 -12.377 0.753 1.00 94.06 215 HIS A N 1
ATOM 1752 C CA . HIS A 1 215 ? -1.902 -13.150 -0.300 1.00 94.06 215 HIS A CA 1
ATOM 1753 C C . HIS A 1 215 ? -0.859 -13.939 -1.100 1.00 94.06 215 HIS A C 1
ATOM 1755 O O . HIS A 1 215 ? -1.033 -15.126 -1.366 1.00 94.06 215 HIS A O 1
ATOM 1761 N N . ALA A 1 216 ? 0.260 -13.281 -1.403 1.00 94.06 216 ALA A N 1
ATOM 1762 C CA . ALA A 1 216 ? 1.357 -13.871 -2.141 1.00 94.06 216 ALA A CA 1
ATOM 1763 C C . ALA A 1 216 ? 2.158 -14.882 -1.316 1.00 94.06 216 ALA A C 1
ATOM 1765 O O . ALA A 1 216 ? 2.493 -14.658 -0.146 1.00 94.06 216 ALA A O 1
ATOM 1766 N N . ARG A 1 217 ? 2.629 -15.934 -1.987 1.00 92.81 217 ARG A N 1
ATOM 1767 C CA . ARG A 1 217 ? 3.789 -16.702 -1.535 1.00 92.81 217 ARG A CA 1
ATOM 1768 C C . ARG A 1 217 ? 5.029 -15.815 -1.629 1.00 92.81 217 ARG A C 1
ATOM 1770 O O . ARG A 1 217 ? 5.475 -15.463 -2.719 1.00 92.81 217 ARG A O 1
ATOM 1777 N N . ILE A 1 218 ? 5.591 -15.460 -0.479 1.00 93.94 218 ILE A N 1
ATOM 1778 C CA . ILE A 1 218 ? 6.793 -14.626 -0.409 1.00 93.94 218 ILE A CA 1
ATOM 1779 C C . ILE A 1 218 ? 8.038 -15.504 -0.511 1.00 93.94 218 ILE A C 1
ATOM 1781 O O . ILE A 1 218 ? 8.279 -16.349 0.355 1.00 93.94 218 ILE A O 1
ATOM 1785 N N . GLU A 1 219 ? 8.860 -15.261 -1.521 1.00 93.69 219 GLU A N 1
ATOM 1786 C CA . GLU A 1 219 ? 10.125 -15.946 -1.766 1.00 93.69 219 GLU A CA 1
ATOM 1787 C C . GLU A 1 219 ? 11.294 -14.958 -1.778 1.00 93.69 219 GLU A C 1
ATOM 1789 O O . GLU A 1 219 ? 11.132 -13.760 -1.983 1.00 93.69 219 GLU A O 1
ATOM 1794 N N . THR A 1 220 ? 12.499 -15.470 -1.548 1.00 93.12 220 THR A N 1
ATOM 1795 C CA . THR A 1 220 ? 13.746 -14.682 -1.622 1.00 93.12 220 THR A CA 1
ATOM 1796 C C . THR A 1 220 ? 14.663 -15.160 -2.741 1.00 93.12 220 THR A C 1
ATOM 1798 O O . THR A 1 220 ? 15.802 -14.718 -2.847 1.00 93.12 220 THR A O 1
ATOM 1801 N N . ASP A 1 221 ? 14.197 -16.132 -3.523 1.00 88.69 221 ASP A N 1
ATOM 1802 C CA . ASP A 1 221 ? 14.952 -16.788 -4.578 1.00 88.69 221 ASP A CA 1
ATOM 1803 C C . ASP A 1 221 ? 14.017 -17.066 -5.757 1.00 88.69 221 ASP A C 1
ATOM 1805 O O . ASP A 1 221 ? 12.961 -17.683 -5.599 1.00 88.69 221 ASP A O 1
ATOM 1809 N N . LEU A 1 222 ? 14.427 -16.611 -6.941 1.00 83.00 222 LEU A N 1
ATOM 1810 C CA . LEU A 1 222 ? 13.695 -16.792 -8.188 1.00 83.00 222 LEU A CA 1
ATOM 1811 C C . LEU A 1 222 ? 13.485 -18.273 -8.525 1.00 83.00 222 LEU A C 1
ATOM 1813 O O . LEU A 1 222 ? 12.428 -18.630 -9.041 1.00 83.00 222 LEU A O 1
ATOM 1817 N N . TYR A 1 223 ? 14.437 -19.149 -8.192 1.00 83.50 223 TYR A N 1
ATOM 1818 C CA . TYR A 1 223 ? 14.321 -20.578 -8.496 1.00 83.50 223 TYR A CA 1
ATOM 1819 C C . TYR A 1 223 ? 13.154 -21.242 -7.760 1.00 83.50 223 TYR A C 1
ATOM 1821 O O . TYR A 1 223 ? 12.513 -22.138 -8.305 1.00 83.50 223 TYR A O 1
ATOM 1829 N N . LYS A 1 224 ? 12.812 -20.755 -6.561 1.00 82.06 224 LYS A N 1
ATOM 1830 C CA . LYS A 1 224 ? 11.694 -21.286 -5.765 1.00 82.06 224 LYS A CA 1
ATOM 1831 C C . LYS A 1 224 ? 10.325 -20.979 -6.361 1.00 82.06 224 LYS A C 1
ATOM 1833 O O . LYS A 1 224 ? 9.351 -21.647 -6.022 1.00 82.06 224 LYS A O 1
ATOM 1838 N N . MET A 1 225 ? 10.241 -20.014 -7.278 1.00 74.44 225 MET A N 1
ATOM 1839 C CA . MET A 1 225 ? 9.000 -19.716 -7.990 1.00 74.44 225 MET A CA 1
ATOM 1840 C C . MET A 1 225 ? 8.525 -20.913 -8.822 1.00 74.44 225 MET A C 1
ATOM 1842 O O . MET A 1 225 ? 7.323 -21.153 -8.904 1.00 74.44 225 MET A O 1
ATOM 1846 N N . PHE A 1 226 ? 9.464 -21.680 -9.383 1.00 76.25 226 PHE A N 1
ATOM 1847 C CA . PHE A 1 226 ? 9.185 -22.805 -10.278 1.00 76.25 226 PHE A CA 1
ATOM 1848 C C . PHE A 1 226 ? 9.004 -24.141 -9.553 1.00 76.25 226 PHE A C 1
ATOM 1850 O O . PHE A 1 226 ? 8.655 -25.134 -10.187 1.00 76.25 226 PHE A O 1
ATOM 1857 N N . THR A 1 227 ? 9.223 -24.182 -8.238 1.00 70.69 227 THR A N 1
ATOM 1858 C CA . THR A 1 227 ? 9.025 -25.397 -7.449 1.00 70.69 227 THR A CA 1
ATOM 1859 C C . THR A 1 227 ? 7.546 -25.517 -7.059 1.00 70.69 227 THR A C 1
ATOM 1861 O O . THR A 1 227 ? 7.014 -24.594 -6.421 1.00 70.69 227 THR A O 1
ATOM 1864 N N . PRO A 1 228 ? 6.867 -26.626 -7.418 1.00 60.25 228 PRO A N 1
ATOM 1865 C CA . PRO A 1 228 ? 5.510 -26.901 -6.960 1.00 60.25 228 PRO A CA 1
ATOM 1866 C C . PRO A 1 228 ? 5.449 -26.906 -5.431 1.00 60.25 228 PRO A C 1
ATOM 1868 O O . PRO A 1 228 ? 6.410 -27.299 -4.769 1.00 60.25 228 PRO A O 1
ATOM 1871 N N . LEU A 1 229 ? 4.321 -26.466 -4.872 1.00 59.56 229 LEU A N 1
ATOM 1872 C CA . LEU A 1 229 ? 4.048 -26.639 -3.447 1.00 59.56 229 LEU A CA 1
ATOM 1873 C C . LEU A 1 229 ? 4.000 -28.147 -3.157 1.00 59.56 229 LEU A C 1
ATOM 1875 O O . LEU A 1 229 ? 3.221 -28.858 -3.790 1.00 59.56 229 LEU A O 1
ATOM 1879 N N . ALA A 1 230 ? 4.887 -28.609 -2.273 1.00 49.59 230 ALA A N 1
ATOM 1880 C CA . ALA A 1 230 ? 4.861 -29.968 -1.738 1.00 49.59 230 ALA A CA 1
ATOM 1881 C C . ALA A 1 230 ? 3.672 -30.160 -0.790 1.00 49.59 230 ALA A C 1
ATOM 1883 O O . ALA A 1 230 ? 3.309 -29.173 -0.104 1.00 49.59 230 ALA A O 1
#